Protein AF-A0A7W9SF53-F1 (afdb_monomer_lite)

InterPro domains:
  IPR000415 Nitroreductase-like [G3DSA:3.40.109.10] (61-192)
  IPR052544 Bacteriocin Processing Enzyme [PTHR43745] (69-191)

Organism: NCBI:txid237576

Secondary structure (DSSP, 8-state):
--TTHHHHHHHGGGGGGGG-GGGTT-S-HHHHHHHHHHTSS--HHHHHHHTTS---HHHHHHHHHHHHTTHHHHHHHHGGGG---STT-EEPPS-PPPP-S-HHHHHHT--------SPPBPHHHHHHHHHHHTSEEEEEEEETTEEEEEESS--GGG------EEEESSBTT--SEEEEEETTTTEEEEEEE----

pLDDT: mean 76.71, std 19.94, range [34.41, 97.75]

Foldseek 3Di:
DPPPPVVVVVVCVCVVVVPPPVCVPDPDPVVVVVCVVVPNDDDPVVCVVVCVPDDDPVNVVVVVCCQVVLVLLVLQVCLLVVDDDDPQKFFADPDADDDPDDPVRCVVPDDDDDDDDPDAAESRPVLNCCCQPFAWDPDWDDRPNRIGTAHNDDDVSNNSPDWDWDQDCGYPPDAGAIWTQDHPSSITRGDGGDDDD

Sequence (197 aa):
METKFTEKGFFNQHLKVQMDNSNINNGRNADVFSQILVGNVKSSQMDYLLNLGYIRLNDTKSIGMFNELNIAANKNKFKKYEEIVDNSTLFLPKKFKKIKKSLEDCLEYRQSIRTFSPYQMSLKDFSTLCKYSFGQSNRTANYNGIVATSRYYASGGGLYPVQVYIYANNVSGVKKGIYRYQLNTHSYSLVFIFFLD

Structure (mmCIF, N/CA/C/O backbone):
data_AF-A0A7W9SF53-F1
#
_entry.id   AF-A0A7W9SF53-F1
#
loop_
_atom_site.group_PDB
_atom_site.id
_atom_site.type_symbol
_atom_site.label_atom_id
_atom_site.label_alt_id
_atom_site.label_comp_id
_atom_site.label_asym_id
_atom_site.label_entity_id
_atom_site.label_seq_id
_atom_site.pdbx_PDB_ins_code
_atom_site.Cartn_x
_atom_site.Cartn_y
_atom_site.Cartn_z
_atom_site.occupancy
_atom_site.B_iso_or_equiv
_atom_site.auth_seq_id
_atom_site.auth_comp_id
_atom_site.auth_asym_id
_atom_site.auth_atom_id
_atom_site.pdbx_PDB_model_num
ATOM 1 N N . MET A 1 1 ? -30.322 -30.439 5.257 1.00 41.97 1 MET A N 1
ATOM 2 C CA . MET A 1 1 ? -29.217 -30.587 4.281 1.00 41.97 1 MET A CA 1
ATOM 3 C C . MET A 1 1 ? -29.463 -29.576 3.170 1.00 41.97 1 MET A C 1
ATOM 5 O O . MET A 1 1 ? -30.619 -29.370 2.852 1.00 41.97 1 MET A O 1
ATOM 9 N N . GLU A 1 2 ? -28.411 -28.958 2.633 1.00 35.53 2 GLU A N 1
ATOM 10 C CA . GLU A 1 2 ? -28.420 -27.919 1.577 1.00 35.53 2 GLU A CA 1
ATOM 11 C C . GLU A 1 2 ? -28.455 -26.440 1.998 1.00 35.53 2 GLU A C 1
ATOM 13 O O . GLU A 1 2 ? -28.892 -25.557 1.270 1.00 35.53 2 GLU A O 1
ATOM 18 N N . THR A 1 3 ? -27.719 -26.135 3.062 1.00 39.25 3 THR A N 1
ATOM 19 C CA . THR A 1 3 ? -26.898 -24.915 3.213 1.00 39.25 3 THR A CA 1
ATOM 20 C C . THR A 1 3 ? -25.828 -24.730 2.106 1.00 39.25 3 THR A C 1
ATOM 22 O O . THR A 1 3 ? -24.820 -24.070 2.318 1.00 39.25 3 THR A O 1
ATOM 25 N N . LYS A 1 4 ? -26.011 -25.292 0.901 1.00 40.03 4 LYS A N 1
ATOM 26 C CA . LYS A 1 4 ? -24.969 -25.385 -0.144 1.00 40.03 4 LYS A CA 1
ATOM 27 C C . LYS A 1 4 ? -25.156 -24.446 -1.340 1.00 40.03 4 LYS A C 1
ATOM 29 O O . LYS A 1 4 ? -24.264 -24.360 -2.180 1.00 40.03 4 LYS A O 1
ATOM 34 N N . PHE A 1 5 ? -26.284 -23.744 -1.457 1.00 35.44 5 PHE A N 1
ATOM 35 C CA . PHE A 1 5 ? -26.545 -22.884 -2.622 1.00 35.44 5 PHE A CA 1
ATOM 36 C C . PHE A 1 5 ? -25.902 -21.496 -2.517 1.00 35.44 5 PHE A C 1
ATOM 38 O O . PHE A 1 5 ? -25.477 -20.939 -3.524 1.00 35.44 5 PHE A O 1
ATOM 45 N N . THR A 1 6 ? -25.743 -20.960 -1.310 1.00 35.03 6 THR A N 1
ATOM 46 C CA . THR A 1 6 ? -25.112 -19.653 -1.073 1.00 35.03 6 THR A CA 1
ATOM 47 C C . THR A 1 6 ? -23.582 -19.720 -1.147 1.00 35.03 6 THR A C 1
ATOM 49 O O . THR A 1 6 ? -22.953 -18.805 -1.673 1.00 35.03 6 THR A O 1
ATOM 52 N N . GLU A 1 7 ? -22.974 -20.843 -0.747 1.00 36.94 7 GLU A N 1
ATOM 53 C CA . GLU A 1 7 ? -21.539 -21.114 -0.954 1.00 36.94 7 GLU A CA 1
ATOM 54 C C . GLU A 1 7 ? -21.187 -21.312 -2.440 1.00 36.94 7 GLU A C 1
ATOM 56 O O . GLU A 1 7 ? -20.113 -20.899 -2.884 1.00 36.94 7 GLU A O 1
ATOM 61 N N . LYS A 1 8 ? -22.118 -21.852 -3.248 1.00 37.53 8 LYS A N 1
ATOM 62 C CA . LYS A 1 8 ? -21.969 -21.940 -4.715 1.00 37.53 8 LYS A CA 1
ATOM 63 C C . LYS A 1 8 ? -21.776 -20.564 -5.366 1.00 37.53 8 LYS A C 1
ATOM 65 O O . LYS A 1 8 ? -21.049 -20.464 -6.348 1.00 37.53 8 LYS A O 1
ATOM 70 N N . GLY A 1 9 ? -22.359 -19.503 -4.803 1.00 3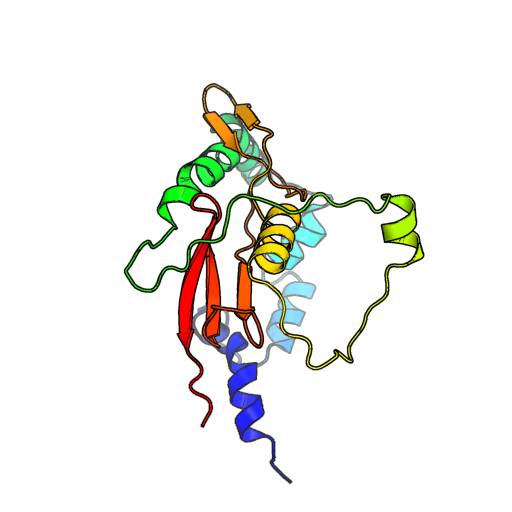4.41 9 GLY A N 1
ATOM 71 C CA . GLY A 1 9 ? -22.169 -18.133 -5.287 1.00 34.41 9 GLY A CA 1
ATOM 72 C C . GLY A 1 9 ? -20.740 -17.608 -5.099 1.00 34.41 9 GLY A C 1
ATOM 73 O O . GLY A 1 9 ? -20.232 -16.905 -5.966 1.00 34.41 9 GLY A O 1
ATOM 74 N N . PHE A 1 10 ? -20.056 -17.997 -4.017 1.00 38.41 10 PHE A N 1
ATOM 75 C CA . PHE A 1 10 ? -18.662 -17.606 -3.760 1.00 38.41 10 PHE A CA 1
ATOM 76 C C . PHE A 1 10 ? -17.651 -18.419 -4.584 1.00 38.41 10 PHE A C 1
ATOM 78 O O . PHE A 1 10 ? -16.624 -17.884 -4.997 1.00 38.41 10 PHE A O 1
ATOM 85 N N . PHE A 1 11 ? -17.971 -19.674 -4.920 1.00 36.62 11 PHE A N 1
ATOM 86 C CA . PHE A 1 11 ? -17.177 -20.494 -5.848 1.00 36.62 11 PHE A CA 1
ATOM 87 C C . PHE A 1 11 ? -17.236 -20.017 -7.312 1.00 36.62 11 PHE A C 1
ATOM 89 O O . PHE A 1 11 ? -16.377 -20.382 -8.117 1.00 36.62 11 PHE A O 1
ATOM 96 N N . ASN A 1 12 ? -18.182 -19.140 -7.663 1.00 37.34 12 ASN A N 1
ATOM 97 C CA . ASN A 1 12 ? -18.289 -18.558 -9.004 1.00 37.34 12 ASN A CA 1
ATOM 98 C C . ASN A 1 12 ? -17.155 -17.580 -9.363 1.00 37.34 12 ASN A C 1
ATOM 100 O O . ASN A 1 12 ? -17.107 -17.094 -10.491 1.00 37.34 12 ASN A O 1
ATOM 104 N N . GLN A 1 13 ? -16.172 -17.350 -8.485 1.00 37.09 13 GLN A N 1
ATOM 105 C CA . GLN A 1 13 ? -14.899 -16.738 -8.891 1.00 37.09 13 GLN A CA 1
ATOM 106 C C . GLN A 1 13 ? -14.144 -17.591 -9.930 1.00 37.09 13 GLN A C 1
ATOM 108 O O . GLN A 1 13 ? -13.358 -17.059 -10.715 1.00 37.09 13 GLN A O 1
ATOM 113 N N . HIS A 1 14 ? -14.452 -18.889 -10.006 1.00 39.34 14 HIS A N 1
ATOM 114 C CA . HIS A 1 14 ? -13.991 -19.781 -11.065 1.00 39.34 14 HIS A CA 1
ATOM 115 C C . HIS A 1 14 ? -14.881 -19.761 -12.323 1.00 39.34 14 HIS A C 1
ATOM 117 O O . HIS A 1 14 ? -14.546 -20.426 -13.289 1.00 39.34 14 HIS A O 1
ATOM 123 N N . LEU A 1 15 ? -15.980 -18.995 -12.396 1.00 38.34 15 LEU A N 1
ATOM 124 C CA . LEU A 1 15 ? -16.825 -18.952 -13.606 1.00 38.34 15 LEU A CA 1
ATOM 125 C C . LEU A 1 15 ? -16.265 -18.092 -14.748 1.00 38.34 15 LEU A C 1
ATOM 127 O O . LEU A 1 15 ? -16.753 -18.194 -15.870 1.00 38.34 15 LEU A O 1
ATOM 131 N N . LYS A 1 16 ? -15.174 -17.338 -14.544 1.00 38.94 16 LYS A N 1
ATOM 132 C CA . LYS A 1 16 ? -14.399 -16.801 -15.684 1.00 38.94 16 LYS A CA 1
ATOM 133 C C . LYS A 1 16 ? -13.719 -17.896 -16.524 1.00 38.94 16 LYS A C 1
ATOM 135 O O . LYS A 1 16 ? -13.089 -17.582 -17.525 1.00 38.94 16 LYS A O 1
ATOM 140 N N . VAL A 1 17 ? -13.845 -19.163 -16.130 1.00 41.81 17 VAL A N 1
ATOM 141 C CA . VAL A 1 17 ? -13.277 -20.331 -16.818 1.00 41.81 17 VAL A CA 1
ATOM 142 C C . VAL A 1 17 ? -14.092 -20.747 -18.049 1.00 41.81 17 VAL A C 1
ATOM 144 O O . VAL A 1 17 ? -13.543 -21.387 -18.938 1.00 41.81 17 VAL A O 1
ATOM 147 N N . GLN A 1 18 ? -15.367 -20.353 -18.163 1.00 40.31 18 GLN A N 1
ATOM 148 C CA . GLN A 1 18 ? -16.187 -20.692 -19.339 1.00 40.31 18 GLN A CA 1
ATOM 149 C C . GLN A 1 18 ? -15.944 -19.800 -20.568 1.00 40.31 18 GLN A C 1
ATOM 151 O O . GLN A 1 18 ? -16.494 -20.079 -21.626 1.00 40.31 18 GLN A O 1
ATOM 156 N N . MET A 1 19 ? -15.123 -18.749 -20.458 1.00 40.62 19 MET A N 1
ATOM 157 C CA . MET A 1 19 ? -14.736 -17.927 -21.615 1.00 40.62 19 MET A CA 1
ATOM 158 C C . MET A 1 19 ? -13.390 -18.333 -22.223 1.00 40.62 19 MET A C 1
ATOM 160 O O . MET A 1 19 ? -12.952 -17.722 -23.196 1.00 40.62 19 MET A O 1
ATOM 164 N N . ASP A 1 20 ? -12.717 -19.337 -21.654 1.00 46.78 20 ASP A N 1
ATOM 165 C CA . ASP A 1 20 ? -11.526 -19.897 -22.276 1.00 46.78 20 ASP A CA 1
ATOM 166 C C . ASP A 1 20 ? -11.963 -20.906 -23.341 1.00 46.78 20 ASP A C 1
ATOM 168 O O . ASP A 1 20 ? -12.454 -21.993 -23.030 1.00 46.78 20 ASP A O 1
ATOM 172 N N . ASN A 1 21 ? -11.800 -20.531 -24.612 1.00 51.88 21 ASN A N 1
ATOM 173 C CA . ASN A 1 21 ? -12.176 -21.366 -25.753 1.00 51.88 21 ASN A CA 1
ATOM 174 C C . ASN A 1 21 ? -11.465 -22.733 -25.757 1.00 51.88 21 ASN A C 1
ATOM 176 O O . ASN A 1 21 ? -11.920 -23.658 -26.428 1.00 51.88 21 ASN A O 1
ATOM 180 N N . SER A 1 22 ? -10.376 -22.886 -24.994 1.00 50.72 22 SER A N 1
ATOM 181 C CA . SER A 1 22 ? -9.690 -24.169 -24.807 1.00 50.72 22 SER A CA 1
ATOM 182 C C . SER A 1 22 ? -10.461 -25.165 -23.925 1.00 50.72 22 SER A C 1
ATOM 184 O O . SER A 1 22 ? -10.196 -26.363 -23.991 1.00 50.72 22 SER A O 1
ATOM 186 N N . ASN A 1 23 ? -11.449 -24.701 -23.150 1.00 49.09 23 ASN A N 1
ATOM 187 C CA . ASN A 1 23 ? -12.256 -25.515 -22.235 1.00 49.09 23 ASN A CA 1
ATOM 188 C C . ASN A 1 23 ? -13.663 -25.844 -22.781 1.00 49.09 23 ASN A C 1
ATOM 190 O O . ASN A 1 23 ? -14.512 -26.365 -22.060 1.00 49.09 23 ASN A O 1
ATOM 194 N N . ILE A 1 24 ? -13.935 -25.539 -24.056 1.00 50.12 24 ILE A N 1
ATOM 195 C CA . ILE A 1 24 ? -15.265 -25.721 -24.666 1.00 50.12 24 ILE A CA 1
ATOM 196 C C . ILE A 1 24 ? -15.627 -27.207 -24.853 1.00 50.12 24 ILE A C 1
ATOM 198 O O . ILE A 1 24 ? -16.808 -27.532 -24.933 1.00 50.12 24 ILE A O 1
ATOM 202 N N . ASN A 1 25 ? -14.653 -28.127 -24.853 1.00 48.62 25 ASN A N 1
ATOM 203 C CA . ASN A 1 25 ? -14.895 -29.505 -25.297 1.00 48.62 25 ASN A CA 1
ATOM 204 C C . ASN A 1 25 ? -14.908 -30.612 -24.237 1.00 48.62 25 ASN A C 1
ATOM 206 O O . ASN A 1 25 ? -15.119 -31.750 -24.631 1.00 48.62 25 ASN A O 1
ATOM 210 N N . ASN A 1 26 ? -14.749 -30.351 -22.935 1.00 53.88 26 ASN A N 1
ATOM 211 C CA . ASN A 1 26 ? -15.103 -31.351 -21.912 1.00 53.88 26 ASN A CA 1
ATOM 212 C C . ASN A 1 26 ? -15.118 -30.737 -20.510 1.00 53.88 26 ASN A C 1
ATOM 214 O O . ASN A 1 26 ? -14.084 -30.332 -19.990 1.00 53.88 26 ASN A O 1
ATOM 218 N N . GLY A 1 27 ? -16.292 -30.707 -19.874 1.00 53.47 27 GLY A N 1
ATOM 219 C CA . GLY A 1 27 ? -16.562 -30.058 -18.583 1.00 53.47 27 GLY A CA 1
ATOM 220 C C . GLY A 1 27 ? -15.909 -30.693 -17.345 1.00 53.47 27 GLY A C 1
ATOM 221 O O . GLY A 1 27 ? -16.532 -30.737 -16.283 1.00 53.47 27 GLY A O 1
ATOM 222 N N . ARG A 1 28 ? -14.677 -31.207 -17.448 1.00 57.91 28 ARG A N 1
ATOM 223 C CA . ARG A 1 28 ? -13.917 -31.801 -16.343 1.00 57.91 28 ARG A CA 1
ATOM 224 C C . ARG A 1 28 ? -12.488 -31.264 -16.292 1.00 57.91 28 ARG A C 1
ATOM 226 O O . ARG A 1 28 ? -11.630 -31.614 -17.094 1.00 57.91 28 ARG A O 1
ATOM 233 N N . ASN A 1 29 ? -12.205 -30.498 -15.240 1.00 55.88 29 ASN A N 1
ATOM 234 C CA . ASN A 1 29 ? -10.879 -29.935 -14.954 1.00 55.88 29 ASN A CA 1
ATOM 235 C C . ASN A 1 29 ? -9.777 -31.000 -14.805 1.00 55.88 29 ASN A C 1
ATOM 237 O O . ASN A 1 29 ? -8.607 -30.701 -15.030 1.00 55.88 29 ASN A O 1
ATOM 241 N N . ALA A 1 30 ? -10.142 -32.228 -14.419 1.00 60.16 30 ALA A N 1
ATOM 242 C CA . ALA A 1 30 ? -9.206 -33.341 -14.287 1.00 60.16 30 ALA A CA 1
ATOM 243 C C . ALA A 1 30 ? -8.550 -33.694 -15.629 1.00 60.16 30 ALA A C 1
ATOM 245 O O . ALA A 1 30 ? -7.352 -33.965 -15.669 1.00 60.16 30 ALA A O 1
ATOM 246 N N . ASP A 1 31 ? -9.308 -33.604 -16.724 1.00 61.66 31 ASP A N 1
ATOM 247 C CA . ASP A 1 31 ? -8.809 -33.927 -18.055 1.00 61.66 31 ASP A CA 1
ATOM 248 C C . ASP A 1 31 ? -7.847 -32.838 -18.523 1.00 61.66 31 ASP A C 1
ATOM 250 O O . ASP A 1 31 ? -6.721 -33.152 -18.886 1.00 61.66 31 ASP A O 1
ATOM 254 N N . VAL A 1 32 ? -8.200 -31.556 -18.383 1.00 60.94 32 VAL A N 1
ATOM 255 C CA . VAL A 1 32 ? -7.293 -30.433 -18.692 1.00 60.94 32 VAL A CA 1
ATOM 256 C C . VAL A 1 32 ? -5.993 -30.529 -17.888 1.00 60.94 32 VAL A C 1
ATOM 258 O O . VAL A 1 32 ? -4.908 -30.389 -18.445 1.00 60.94 32 VAL A O 1
ATOM 261 N N . PHE A 1 33 ? -6.079 -30.836 -16.591 1.00 60.25 33 PHE A N 1
ATOM 262 C CA . PHE A 1 33 ? -4.902 -31.010 -15.741 1.00 60.25 33 PHE A CA 1
ATOM 263 C C . PHE A 1 33 ? -4.052 -32.217 -16.162 1.00 60.25 33 PHE A C 1
ATOM 265 O O . PHE A 1 33 ? -2.831 -32.107 -16.245 1.00 60.25 33 PHE A O 1
ATOM 272 N N . SER A 1 34 ? -4.681 -33.347 -16.502 1.00 62.97 34 SER A N 1
ATOM 273 C CA . SER A 1 34 ? -3.974 -34.522 -17.026 1.00 62.97 34 SER A CA 1
ATOM 274 C C . SER A 1 34 ? -3.285 -34.227 -18.362 1.00 62.97 34 SER A C 1
ATOM 276 O O . SER A 1 34 ? -2.133 -34.601 -18.550 1.00 62.97 34 SER A O 1
ATOM 278 N N . GLN A 1 35 ? -3.931 -33.474 -19.256 1.00 61.56 35 GLN A N 1
ATOM 279 C CA . GLN A 1 35 ? -3.366 -33.075 -20.543 1.00 61.56 35 GLN A CA 1
ATOM 280 C C . GLN A 1 35 ? -2.205 -32.084 -20.371 1.00 61.56 35 GLN A C 1
ATOM 282 O O . GLN A 1 35 ? -1.251 -32.138 -21.144 1.00 61.56 35 GLN A O 1
ATOM 287 N N . ILE A 1 36 ? -2.237 -31.225 -19.343 1.00 61.72 36 ILE A N 1
ATOM 288 C CA . ILE A 1 36 ? -1.095 -30.377 -18.960 1.00 61.72 36 ILE A CA 1
ATOM 289 C C . ILE A 1 36 ? 0.072 -31.235 -18.456 1.00 61.72 36 ILE A C 1
ATOM 291 O O . ILE A 1 36 ? 1.203 -31.037 -18.890 1.00 61.72 36 ILE A O 1
ATOM 295 N N . LEU A 1 37 ? -0.185 -32.214 -17.581 1.00 58.75 37 LEU A N 1
ATOM 296 C CA . LEU A 1 37 ? 0.855 -33.099 -17.038 1.00 58.75 37 LEU A CA 1
ATOM 297 C C . LEU A 1 37 ? 1.492 -34.005 -18.101 1.00 58.75 37 LEU A C 1
ATOM 299 O O . LEU A 1 37 ? 2.686 -34.279 -18.031 1.00 58.75 37 LEU A O 1
ATOM 303 N N . VAL A 1 38 ? 0.707 -34.453 -19.084 1.00 67.50 38 VAL A N 1
ATOM 304 C CA . VAL A 1 38 ? 1.173 -35.285 -20.208 1.00 67.50 38 VAL A CA 1
ATOM 305 C C . VAL A 1 38 ? 1.817 -34.434 -21.322 1.00 67.50 38 VAL A C 1
ATOM 307 O O . VAL A 1 38 ? 2.448 -34.977 -22.223 1.00 67.50 38 VAL A O 1
ATOM 310 N N . GLY A 1 39 ? 1.726 -33.098 -21.247 1.00 55.00 39 GLY A N 1
ATOM 311 C CA . GLY A 1 39 ? 2.385 -32.167 -22.175 1.00 55.00 39 GLY A CA 1
ATOM 312 C C . GLY A 1 39 ? 1.592 -31.829 -23.443 1.00 55.00 39 GLY A C 1
ATOM 313 O O . GLY A 1 39 ? 2.123 -31.187 -24.347 1.00 55.00 39 GLY A O 1
ATOM 314 N N . ASN A 1 40 ? 0.318 -32.215 -23.512 1.00 59.06 40 ASN A N 1
ATOM 315 C CA . ASN A 1 40 ? -0.560 -31.953 -24.654 1.00 59.06 40 ASN A CA 1
ATOM 316 C C . ASN A 1 40 ? -1.181 -30.546 -24.624 1.00 59.06 40 ASN A C 1
ATOM 318 O O . ASN A 1 40 ? -1.595 -30.029 -25.661 1.00 59.06 40 ASN A O 1
ATOM 322 N N . VAL A 1 41 ? -1.247 -29.911 -23.448 1.00 60.91 41 VAL A N 1
ATOM 323 C CA . VAL A 1 41 ? -1.800 -28.560 -23.261 1.00 60.91 41 VAL A CA 1
ATOM 324 C C . VAL A 1 41 ? -0.814 -27.701 -22.474 1.00 60.91 41 VAL A C 1
ATOM 326 O O . VAL A 1 41 ? -0.285 -28.121 -21.449 1.00 60.91 41 VAL A O 1
ATOM 329 N N . LYS A 1 42 ? -0.576 -26.470 -22.938 1.00 55.16 42 LYS A N 1
ATOM 330 C CA . LYS A 1 42 ? 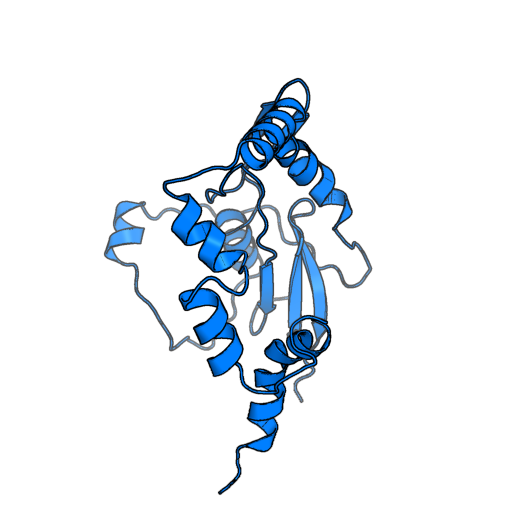0.300 -25.514 -22.249 1.00 55.16 42 LYS A CA 1
ATOM 331 C C . LYS A 1 42 ? -0.454 -24.783 -21.145 1.00 55.16 42 LYS A C 1
ATOM 333 O O . LYS A 1 42 ? -1.574 -24.325 -21.354 1.00 55.16 42 LYS A O 1
ATOM 338 N N . SER A 1 43 ? 0.186 -24.624 -19.992 1.00 59.91 43 SER A N 1
ATOM 339 C CA . SER A 1 43 ? -0.310 -23.805 -18.885 1.00 59.91 43 SER A CA 1
ATOM 340 C C . SER A 1 43 ? 0.740 -22.769 -18.536 1.00 59.91 43 SER A C 1
ATOM 342 O O . SER A 1 43 ? 1.868 -23.127 -18.221 1.00 59.91 43 SER A O 1
ATOM 344 N N . SER A 1 44 ? 0.360 -21.493 -18.505 1.00 59.69 44 SER A N 1
ATOM 345 C CA . SER A 1 44 ? 1.263 -20.409 -18.106 1.00 59.69 44 SER A CA 1
ATOM 346 C C . SER A 1 44 ? 1.849 -20.615 -16.702 1.00 59.69 44 SER A C 1
ATOM 348 O O . SER A 1 44 ? 2.972 -20.192 -16.442 1.00 59.69 44 SER A O 1
ATOM 350 N N . GLN A 1 45 ? 1.117 -21.275 -15.795 1.00 56.28 45 GLN A N 1
ATOM 351 C CA . GLN A 1 45 ? 1.604 -21.623 -14.458 1.00 56.28 45 GLN A CA 1
ATOM 352 C C . GLN A 1 45 ? 2.583 -22.808 -14.468 1.00 56.28 45 GLN A C 1
ATOM 354 O O . GLN A 1 45 ? 3.587 -22.757 -13.762 1.00 56.28 45 GLN A O 1
ATOM 359 N N . MET A 1 46 ? 2.318 -23.860 -15.251 1.00 58.56 46 MET A N 1
ATOM 360 C CA . MET A 1 46 ? 3.224 -25.015 -15.353 1.00 58.56 46 MET A CA 1
ATOM 361 C C . MET A 1 46 ? 4.493 -24.657 -16.130 1.00 58.56 46 MET A C 1
ATOM 363 O O . MET A 1 46 ? 5.588 -24.990 -15.694 1.00 58.56 46 MET A O 1
ATOM 367 N N . ASP A 1 47 ? 4.357 -23.890 -17.212 1.00 59.22 47 ASP A N 1
ATOM 368 C CA . ASP A 1 47 ? 5.477 -23.304 -17.944 1.00 59.22 47 ASP A CA 1
ATOM 369 C C . ASP A 1 47 ? 6.310 -22.420 -17.012 1.00 59.22 47 ASP A C 1
ATOM 371 O O . ASP A 1 47 ? 7.526 -22.497 -17.037 1.00 59.22 47 ASP A O 1
ATOM 375 N N . TYR A 1 48 ? 5.698 -21.623 -16.129 1.00 58.03 48 TYR A N 1
ATOM 376 C CA . TYR A 1 48 ? 6.439 -20.845 -15.129 1.00 58.03 48 TYR A CA 1
ATOM 377 C C . TYR A 1 48 ? 7.248 -21.725 -14.157 1.00 58.03 48 TYR A C 1
ATOM 379 O O . TYR A 1 48 ? 8.393 -21.395 -13.851 1.00 58.03 48 TYR A O 1
ATOM 387 N N . LEU A 1 49 ? 6.685 -22.848 -13.698 1.00 57.03 49 LEU A N 1
ATOM 388 C CA . LEU A 1 49 ? 7.372 -23.791 -12.807 1.00 57.03 49 LEU A CA 1
ATOM 389 C C . LEU A 1 49 ? 8.484 -24.579 -13.524 1.00 57.03 49 LEU A C 1
ATOM 391 O O . LEU A 1 49 ? 9.547 -24.790 -12.945 1.00 57.03 49 LEU A O 1
ATOM 395 N N . LEU A 1 50 ? 8.267 -24.985 -14.779 1.00 54.28 50 LEU A N 1
ATOM 396 C CA . LEU A 1 50 ? 9.233 -25.728 -15.601 1.00 54.28 50 LEU A CA 1
ATOM 397 C C . LEU A 1 50 ? 10.332 -24.824 -16.193 1.00 54.28 50 LEU A C 1
ATOM 399 O O . LEU A 1 50 ? 11.481 -25.248 -16.327 1.00 54.28 50 LEU A O 1
ATOM 403 N N . ASN A 1 51 ? 10.025 -23.555 -16.479 1.00 51.22 51 ASN A N 1
ATOM 404 C CA . ASN A 1 51 ? 10.972 -22.560 -17.003 1.00 51.22 51 ASN A CA 1
ATOM 405 C C . ASN A 1 51 ? 11.978 -22.053 -15.956 1.00 51.22 51 ASN A C 1
ATOM 407 O O . ASN A 1 51 ? 12.776 -21.168 -16.259 1.00 51.22 51 ASN A O 1
ATOM 411 N N . LEU A 1 52 ? 12.014 -22.627 -14.748 1.00 52.28 52 LEU A N 1
ATOM 412 C CA . LEU A 1 52 ? 13.137 -22.420 -13.828 1.00 52.28 52 LEU A CA 1
ATOM 413 C C . LEU A 1 52 ? 14.468 -22.945 -14.409 1.00 52.28 52 LEU A C 1
ATOM 415 O O . LEU A 1 52 ? 15.522 -22.497 -13.965 1.00 52.28 52 LEU A O 1
ATOM 419 N N . GLY A 1 53 ? 14.432 -23.834 -15.417 1.00 46.72 53 GLY A N 1
ATOM 420 C CA . GLY A 1 53 ? 15.627 -24.386 -16.076 1.00 46.72 53 GLY A CA 1
ATOM 421 C C . GLY A 1 53 ? 15.728 -24.214 -17.600 1.00 46.72 53 GLY A C 1
ATOM 422 O O . GLY A 1 53 ? 16.785 -24.499 -18.155 1.00 46.72 53 GLY A O 1
ATOM 423 N N . TYR A 1 54 ? 14.681 -23.757 -18.296 1.00 46.62 54 TYR A N 1
ATOM 424 C CA . TYR A 1 54 ? 14.698 -23.587 -19.757 1.00 46.62 54 TYR A CA 1
ATOM 425 C C . TYR A 1 54 ? 13.948 -22.309 -20.147 1.00 46.62 54 TYR A C 1
ATOM 427 O O . TYR A 1 54 ? 12.766 -22.174 -19.866 1.00 46.62 54 TYR A O 1
ATOM 435 N N . ILE A 1 55 ? 14.620 -21.358 -20.798 1.00 55.31 55 ILE A N 1
ATOM 436 C CA . ILE A 1 55 ? 13.990 -20.144 -21.340 1.00 55.31 55 ILE A CA 1
ATOM 437 C C . ILE A 1 55 ? 14.120 -20.216 -22.862 1.00 55.31 55 ILE A C 1
ATOM 439 O O . ILE A 1 55 ? 15.230 -20.343 -23.381 1.00 55.31 55 ILE A O 1
ATOM 443 N N . ARG A 1 56 ? 13.005 -20.157 -23.606 1.00 54.53 56 ARG A N 1
ATOM 444 C CA . ARG A 1 56 ? 13.056 -20.189 -25.080 1.00 54.53 56 ARG A CA 1
ATOM 445 C C . ARG A 1 56 ? 13.707 -18.911 -25.603 1.00 54.53 56 ARG A C 1
ATOM 447 O O . ARG A 1 56 ? 13.524 -17.840 -25.034 1.00 54.53 56 ARG A O 1
ATOM 454 N N . LEU A 1 57 ? 14.366 -18.986 -26.759 1.00 49.69 57 LEU A N 1
ATOM 455 C CA . LEU A 1 57 ? 15.012 -17.827 -27.393 1.00 49.69 57 LEU A CA 1
ATOM 456 C C . LEU A 1 57 ? 14.044 -16.653 -27.664 1.00 49.69 57 LEU A C 1
ATOM 458 O O . LEU A 1 57 ? 14.445 -15.493 -27.672 1.00 49.69 57 LEU A O 1
ATOM 462 N N . ASN A 1 58 ? 12.758 -16.932 -27.889 1.00 53.44 58 ASN A N 1
ATOM 463 C CA . ASN A 1 58 ? 11.753 -15.877 -28.035 1.00 53.44 58 ASN A CA 1
ATOM 464 C C . ASN A 1 58 ? 11.437 -15.189 -26.694 1.00 53.44 58 ASN A C 1
ATOM 466 O O . ASN A 1 58 ? 11.282 -13.971 -26.637 1.00 53.44 58 ASN A O 1
ATOM 470 N N . ASP A 1 59 ? 11.404 -15.960 -25.604 1.00 54.69 59 ASP A N 1
ATOM 471 C CA . ASP A 1 59 ? 11.188 -15.434 -24.257 1.00 54.69 59 ASP A CA 1
ATOM 472 C C . ASP A 1 59 ? 12.415 -14.621 -23.800 1.00 54.69 59 ASP A C 1
ATOM 474 O O . ASP A 1 59 ? 12.251 -13.550 -23.222 1.00 54.69 59 ASP A O 1
ATOM 478 N N . THR A 1 60 ? 13.645 -15.040 -24.141 1.00 53.19 60 THR A N 1
ATOM 479 C CA . THR A 1 60 ? 14.861 -14.252 -23.851 1.00 53.19 60 THR A CA 1
ATOM 480 C C . THR A 1 60 ? 14.894 -12.926 -24.613 1.00 53.19 60 THR A C 1
ATOM 482 O O . THR A 1 60 ? 15.199 -11.899 -24.010 1.00 53.19 60 THR A O 1
ATOM 485 N N . LYS A 1 61 ? 14.511 -12.903 -25.899 1.00 48.97 61 LYS A N 1
ATOM 486 C CA . LYS A 1 61 ? 14.344 -11.654 -26.672 1.00 48.97 61 LYS A CA 1
ATOM 487 C C . LYS A 1 61 ? 13.272 -10.749 -26.061 1.00 48.97 61 LYS A C 1
ATOM 489 O O . LYS A 1 61 ? 13.476 -9.542 -25.951 1.00 48.97 61 LYS A O 1
ATOM 494 N N . SER A 1 62 ? 12.160 -11.328 -25.607 1.00 63.47 62 SER A N 1
ATOM 495 C CA . SER A 1 62 ? 11.096 -10.587 -24.923 1.00 63.47 62 SER A CA 1
ATOM 496 C C . SER A 1 62 ? 11.553 -10.008 -23.581 1.00 63.47 62 SER A C 1
ATOM 498 O O . SER A 1 62 ? 11.146 -8.900 -23.240 1.00 63.47 62 SER A O 1
ATOM 500 N N . ILE A 1 63 ? 12.391 -10.720 -22.821 1.00 65.94 63 ILE A N 1
ATOM 501 C CA . ILE A 1 63 ? 12.975 -10.231 -21.562 1.00 65.94 63 ILE A CA 1
ATOM 502 C C . ILE A 1 63 ? 14.005 -9.127 -21.836 1.00 65.94 63 ILE A C 1
ATOM 504 O O . ILE A 1 63 ? 14.007 -8.115 -21.136 1.00 65.94 63 ILE A O 1
ATOM 508 N N . GLY A 1 64 ? 14.840 -9.285 -22.869 1.00 63.56 64 GLY A N 1
ATOM 509 C CA . GLY A 1 64 ? 15.780 -8.256 -23.320 1.00 63.56 64 GLY A CA 1
ATOM 510 C C . GLY A 1 64 ? 15.060 -6.947 -23.635 1.00 63.56 64 GLY A C 1
ATOM 511 O O . GLY A 1 64 ? 15.333 -5.930 -23.004 1.00 63.56 64 GLY A O 1
ATOM 512 N N . MET A 1 65 ? 14.037 -7.004 -24.491 1.00 67.44 65 MET A N 1
ATOM 513 C CA . MET A 1 65 ? 13.224 -5.834 -24.831 1.00 67.44 65 MET A CA 1
ATOM 514 C C . MET A 1 65 ? 12.454 -5.274 -23.624 1.00 67.44 65 MET A C 1
ATOM 516 O O . MET A 1 65 ? 12.326 -4.061 -23.474 1.00 67.44 65 MET A O 1
ATOM 520 N N . PHE A 1 66 ? 11.967 -6.132 -22.721 1.00 68.19 66 PHE A N 1
ATOM 521 C CA . PHE A 1 66 ? 11.311 -5.696 -21.485 1.00 68.19 66 PHE A CA 1
ATOM 522 C C . PHE A 1 66 ? 12.237 -4.857 -20.593 1.00 68.19 66 PHE A C 1
ATOM 524 O O . PHE A 1 66 ? 11.799 -3.849 -20.024 1.00 68.19 66 PHE A O 1
ATOM 531 N N . ASN A 1 67 ? 13.504 -5.264 -20.492 1.00 73.44 67 ASN A N 1
ATOM 532 C CA . ASN A 1 67 ? 14.526 -4.564 -19.723 1.00 73.44 67 ASN A CA 1
ATOM 533 C C . ASN A 1 67 ? 14.996 -3.291 -20.438 1.00 73.44 67 ASN A C 1
ATOM 535 O O . ASN A 1 67 ? 15.006 -2.231 -19.818 1.00 73.44 67 ASN A O 1
ATOM 539 N N . GLU A 1 68 ? 15.312 -3.360 -21.735 1.00 76.44 68 GLU A N 1
ATOM 540 C CA . GLU A 1 68 ? 15.747 -2.206 -22.539 1.00 76.44 68 GLU A CA 1
ATOM 541 C C . GLU A 1 68 ? 14.712 -1.074 -22.529 1.00 76.44 68 GLU A C 1
ATOM 543 O O . GLU A 1 68 ? 15.049 0.089 -22.304 1.00 76.44 68 GLU A O 1
ATOM 548 N N . LEU A 1 69 ? 13.431 -1.417 -22.695 1.00 76.56 69 LEU A N 1
ATOM 549 C CA . LEU A 1 69 ? 12.328 -0.454 -22.682 1.00 76.56 69 LEU A CA 1
ATOM 550 C C . LEU A 1 69 ? 11.894 -0.045 -21.267 1.00 76.56 69 LEU A C 1
ATOM 552 O O . LEU A 1 69 ? 10.947 0.734 -21.115 1.00 76.56 69 LEU A O 1
ATOM 556 N N . ASN A 1 70 ? 12.539 -0.571 -20.219 1.00 82.12 70 ASN A N 1
ATOM 557 C CA . ASN A 1 70 ? 12.208 -0.301 -18.820 1.00 82.12 70 ASN A CA 1
ATOM 558 C C . ASN A 1 70 ? 10.696 -0.427 -18.540 1.00 82.12 70 ASN A C 1
ATOM 560 O O . ASN A 1 70 ? 10.091 0.410 -17.860 1.00 82.12 70 ASN A O 1
ATOM 564 N N . ILE A 1 71 ? 10.054 -1.466 -19.091 1.00 79.75 71 ILE A N 1
ATOM 565 C CA . ILE A 1 71 ? 8.586 -1.609 -19.091 1.00 79.75 71 ILE A CA 1
ATOM 566 C C . ILE A 1 71 ? 8.032 -1.605 -17.665 1.00 79.75 71 ILE A C 1
ATOM 568 O O . ILE A 1 71 ? 6.987 -1.006 -17.403 1.00 79.75 71 ILE A O 1
ATOM 572 N N . ALA A 1 72 ? 8.738 -2.228 -16.719 1.00 81.38 72 ALA A N 1
ATOM 573 C CA . ALA A 1 72 ? 8.334 -2.227 -15.319 1.00 81.38 72 ALA A CA 1
ATOM 574 C C . ALA A 1 72 ? 8.334 -0.823 -14.696 1.00 81.38 72 ALA A C 1
ATOM 576 O O . ALA A 1 72 ? 7.365 -0.438 -14.037 1.00 81.38 72 ALA A O 1
ATOM 577 N N . ALA A 1 73 ? 9.388 -0.040 -14.941 1.00 84.75 73 ALA A N 1
ATOM 578 C CA . ALA A 1 73 ? 9.491 1.331 -14.456 1.00 84.75 73 ALA A CA 1
ATOM 579 C C . ALA A 1 73 ? 8.390 2.213 -15.064 1.00 84.75 73 ALA A C 1
ATOM 581 O O . ALA A 1 73 ? 7.745 2.980 -14.346 1.00 84.75 73 ALA A O 1
ATOM 582 N N . ASN A 1 74 ? 8.110 2.034 -16.360 1.00 83.44 74 ASN A N 1
ATOM 583 C CA . ASN A 1 74 ? 7.000 2.690 -17.044 1.00 83.44 74 ASN A CA 1
ATOM 584 C C . ASN A 1 74 ? 5.654 2.326 -16.409 1.00 83.44 74 ASN A C 1
ATOM 586 O O . ASN A 1 74 ? 4.940 3.219 -15.955 1.00 83.44 74 ASN A O 1
ATOM 590 N N . LYS A 1 75 ? 5.320 1.035 -16.285 1.00 82.31 75 LYS A N 1
ATOM 591 C CA . LYS A 1 75 ? 4.069 0.590 -15.643 1.00 82.31 75 LYS A CA 1
ATOM 592 C C . LYS A 1 75 ? 3.891 1.197 -14.253 1.00 82.31 75 LYS A C 1
ATOM 594 O O . LYS A 1 75 ? 2.821 1.700 -13.929 1.00 82.31 75 LYS A O 1
ATOM 599 N N . ASN A 1 76 ? 4.948 1.209 -13.448 1.00 83.44 76 ASN A N 1
ATOM 600 C CA . ASN A 1 76 ? 4.914 1.798 -12.116 1.00 83.44 76 ASN A CA 1
ATOM 601 C C . ASN A 1 76 ? 4.669 3.320 -12.149 1.00 83.44 76 ASN A C 1
ATOM 603 O O . ASN A 1 76 ? 3.832 3.821 -11.403 1.00 83.44 76 ASN A O 1
ATOM 607 N N . LYS A 1 77 ? 5.325 4.052 -13.058 1.00 83.56 77 LYS A N 1
ATOM 608 C CA . LYS A 1 77 ? 5.093 5.492 -13.271 1.00 83.56 77 LYS A CA 1
ATOM 609 C C . LYS A 1 77 ? 3.655 5.790 -13.715 1.00 83.56 77 LYS A C 1
ATOM 611 O O . LYS A 1 77 ? 3.072 6.783 -13.277 1.00 83.56 77 LYS A O 1
ATOM 616 N N . PHE A 1 78 ? 3.078 4.940 -14.565 1.00 84.12 78 PHE A N 1
ATOM 617 C CA . PHE A 1 78 ? 1.726 5.110 -15.104 1.00 84.12 78 PHE A CA 1
ATOM 618 C C . PHE A 1 78 ? 0.610 4.613 -14.168 1.00 84.12 78 PHE A C 1
ATOM 620 O O . PHE A 1 78 ? -0.540 4.990 -14.377 1.00 84.12 78 PHE A O 1
ATOM 627 N N . LYS A 1 79 ? 0.910 3.888 -13.078 1.00 82.38 79 LYS A N 1
ATOM 628 C CA . LYS A 1 79 ? -0.102 3.463 -12.082 1.00 82.38 79 LYS A CA 1
ATOM 629 C C . LYS A 1 79 ? -0.950 4.606 -11.518 1.00 82.38 79 LYS A C 1
ATOM 631 O O . LYS A 1 79 ? -2.072 4.369 -11.093 1.00 82.38 79 LYS A O 1
ATOM 636 N N . LYS A 1 80 ? -0.449 5.845 -11.520 1.00 83.81 80 LYS A N 1
ATOM 637 C CA . LYS A 1 80 ? -1.225 7.024 -11.094 1.00 83.81 80 LYS A CA 1
ATOM 638 C C . LYS A 1 80 ? -2.507 7.242 -11.904 1.00 83.81 80 LYS A C 1
ATOM 640 O O . LYS A 1 80 ? -3.448 7.817 -11.379 1.00 83.81 80 LYS A O 1
ATOM 645 N N . TYR A 1 81 ? -2.544 6.781 -13.153 1.00 85.56 81 TYR A N 1
ATOM 646 C CA . TYR A 1 81 ? -3.714 6.900 -14.022 1.00 85.56 81 TYR A CA 1
ATOM 647 C C . TYR A 1 81 ? -4.768 5.812 -13.754 1.00 85.56 81 TYR A C 1
ATOM 649 O O . TYR A 1 81 ? -5.871 5.906 -14.273 1.00 85.56 81 TYR A O 1
ATOM 657 N N . GLU A 1 82 ? -4.459 4.799 -12.934 1.00 85.12 82 GLU A N 1
ATOM 658 C CA . GLU A 1 82 ? -5.437 3.796 -12.484 1.00 85.12 82 GLU A CA 1
ATOM 659 C C . GLU A 1 82 ? -6.304 4.308 -11.318 1.00 85.12 82 GLU A C 1
ATOM 661 O O . GLU A 1 82 ? -7.234 3.615 -10.894 1.00 85.12 82 GLU A O 1
ATOM 666 N N . GLU A 1 83 ? -5.978 5.476 -10.754 1.00 88.00 83 GLU A N 1
ATOM 667 C CA . GLU A 1 83 ? -6.672 6.058 -9.605 1.00 88.00 83 GLU A CA 1
ATOM 668 C C . GLU A 1 83 ? -7.945 6.797 -10.027 1.00 88.00 83 GLU A C 1
ATOM 670 O O . GLU A 1 83 ? -7.974 7.527 -11.013 1.00 88.00 83 GLU A O 1
ATOM 675 N N . ILE A 1 84 ? -9.000 6.595 -9.247 1.00 88.31 84 ILE A N 1
ATOM 676 C CA . ILE A 1 84 ? -10.320 7.195 -9.392 1.00 88.31 84 ILE A CA 1
ATOM 677 C C . ILE A 1 84 ? -10.486 8.152 -8.217 1.00 88.31 84 ILE A C 1
ATOM 679 O O . ILE A 1 84 ? -10.468 7.726 -7.062 1.00 88.31 84 ILE A O 1
ATOM 683 N N . VAL A 1 85 ? -10.617 9.443 -8.504 1.00 87.44 85 VAL A N 1
ATOM 684 C CA . VAL A 1 85 ? -10.858 10.469 -7.487 1.00 87.44 85 VAL A CA 1
ATOM 685 C C . VAL A 1 85 ? -12.220 11.086 -7.750 1.00 87.44 85 VAL A C 1
ATOM 687 O O . VAL A 1 85 ? -12.437 11.717 -8.780 1.00 87.44 85 VAL A O 1
ATOM 690 N N . ASP A 1 86 ? -13.129 10.881 -6.809 1.00 89.25 86 ASP A N 1
ATOM 691 C CA . ASP A 1 86 ? -14.515 11.337 -6.850 1.00 89.25 86 ASP A CA 1
ATOM 692 C C . ASP A 1 86 ? -15.004 11.711 -5.438 1.00 89.25 86 ASP A C 1
ATOM 694 O O . ASP A 1 86 ? -14.254 11.660 -4.459 1.00 89.25 86 ASP A O 1
ATOM 698 N N . ASN A 1 87 ? -16.288 12.047 -5.312 1.00 86.81 87 ASN A N 1
ATOM 699 C CA . ASN A 1 87 ? -16.902 12.418 -4.033 1.00 86.81 87 ASN A CA 1
ATOM 700 C C . ASN A 1 87 ? -16.934 11.273 -3.002 1.00 86.81 87 ASN A C 1
ATOM 702 O O . ASN A 1 87 ? -17.137 11.520 -1.816 1.00 86.81 87 ASN A O 1
ATOM 706 N N . SER A 1 88 ? -16.758 10.023 -3.436 1.00 85.81 88 SER A N 1
ATOM 707 C CA . SER A 1 88 ? -16.739 8.837 -2.574 1.00 85.81 88 SER A CA 1
ATOM 708 C C . SER A 1 88 ? -15.335 8.481 -2.071 1.00 85.81 88 SER A C 1
ATOM 710 O O . SER A 1 88 ? -15.165 7.552 -1.276 1.00 85.81 88 SER A O 1
ATOM 712 N N . THR A 1 89 ? -14.323 9.223 -2.524 1.00 92.31 89 THR A N 1
ATOM 713 C CA . THR A 1 89 ? -12.924 8.973 -2.202 1.00 92.31 89 THR A CA 1
ATOM 714 C C . THR A 1 89 ? -12.593 9.435 -0.785 1.00 92.31 89 THR A C 1
ATOM 716 O O . THR A 1 89 ? -12.696 10.610 -0.437 1.00 92.31 89 THR A O 1
ATOM 719 N N . LEU A 1 90 ? -12.131 8.500 0.040 1.00 93.38 90 LEU A N 1
ATOM 720 C CA . LEU A 1 90 ? -11.676 8.756 1.400 1.00 93.38 90 LEU A CA 1
ATOM 721 C C . LEU A 1 90 ? -10.165 9.013 1.413 1.00 93.38 90 LEU A C 1
ATOM 723 O O . LEU A 1 90 ? -9.362 8.093 1.246 1.00 93.38 90 LEU A O 1
ATOM 727 N N . PHE A 1 91 ? -9.759 10.254 1.670 1.00 95.12 91 PHE A N 1
ATOM 728 C CA . PHE A 1 91 ? -8.348 10.602 1.835 1.00 95.12 91 PHE A CA 1
ATOM 729 C C . PHE A 1 91 ? -7.837 10.241 3.229 1.00 95.12 91 PHE A C 1
ATOM 731 O O . PHE A 1 91 ? -8.437 10.597 4.243 1.00 95.12 91 PHE A O 1
ATOM 738 N N . LEU A 1 92 ? -6.693 9.557 3.287 1.00 95.31 92 LEU A N 1
ATOM 739 C CA . LEU A 1 92 ? -6.075 9.178 4.552 1.00 95.31 92 LEU A CA 1
ATOM 740 C C . LEU A 1 92 ? -5.109 10.266 5.044 1.00 95.31 92 LEU A C 1
ATOM 742 O O . LEU A 1 92 ? -4.401 10.890 4.245 1.00 95.31 92 LEU A O 1
ATOM 746 N N . PRO A 1 93 ? -5.001 10.476 6.368 1.00 95.25 93 PRO A N 1
ATOM 747 C CA . PRO 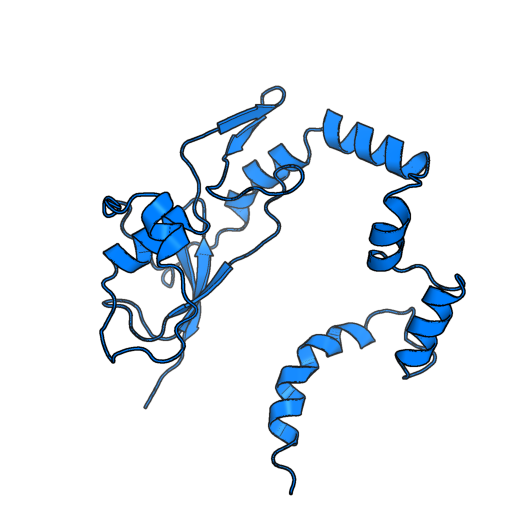A 1 93 ? -4.062 11.439 6.923 1.00 95.25 93 PRO A CA 1
ATOM 748 C C . PRO A 1 93 ? -2.620 11.020 6.626 1.00 95.25 93 PRO A C 1
ATOM 750 O O . PRO A 1 93 ? -2.180 9.949 7.037 1.00 95.25 93 PRO A O 1
ATOM 753 N N . LYS A 1 94 ? -1.838 11.905 5.999 1.00 93.56 94 LYS A N 1
ATOM 754 C CA . LYS A 1 94 ? -0.410 11.673 5.692 1.00 93.56 94 LYS A CA 1
ATOM 755 C C . LYS A 1 94 ? 0.526 11.881 6.898 1.00 93.56 94 LYS A C 1
ATOM 757 O O . LYS A 1 94 ? 1.744 11.783 6.767 1.00 93.56 94 LYS A O 1
ATOM 762 N N . LYS A 1 95 ? -0.026 12.167 8.085 1.00 93.50 95 LYS A N 1
ATOM 763 C CA . LYS A 1 95 ? 0.717 12.282 9.351 1.00 93.50 95 LYS A CA 1
ATOM 764 C C . LYS A 1 95 ? 0.753 10.928 10.061 1.00 93.50 95 LYS A C 1
ATOM 766 O O . LYS A 1 95 ? -0.101 10.627 10.896 1.00 93.50 95 LYS A O 1
ATOM 771 N N . PHE A 1 96 ? 1.758 10.126 9.730 1.00 94.50 96 PHE A N 1
ATOM 772 C CA . PHE A 1 96 ? 1.913 8.764 10.244 1.00 94.50 96 PHE A CA 1
ATOM 773 C C . PHE A 1 96 ? 2.375 8.732 11.705 1.00 94.50 96 PHE A C 1
ATOM 775 O O . PHE A 1 96 ? 3.083 9.621 12.185 1.00 94.50 96 PHE A O 1
ATOM 782 N N . LYS A 1 97 ? 1.962 7.696 12.435 1.00 94.44 97 LYS A N 1
ATOM 783 C CA . LYS A 1 97 ? 2.451 7.419 13.789 1.00 94.44 97 LYS A CA 1
ATOM 784 C C . LYS A 1 97 ? 3.843 6.790 13.705 1.00 94.44 97 LYS A C 1
ATOM 786 O O . LYS A 1 97 ? 4.069 5.883 12.910 1.00 94.44 97 LYS A O 1
ATOM 791 N N . LYS A 1 98 ? 4.776 7.258 14.539 1.00 93.00 98 LYS A N 1
ATOM 792 C CA . LYS A 1 98 ? 6.113 6.658 14.639 1.00 93.00 98 LYS A CA 1
ATOM 793 C C . LYS A 1 98 ? 6.002 5.286 15.307 1.00 93.00 98 LYS A C 1
ATOM 795 O O . LYS A 1 98 ? 5.514 5.193 16.434 1.00 93.00 98 LYS A O 1
ATOM 800 N N . ILE A 1 99 ? 6.468 4.247 14.622 1.00 92.81 99 ILE A N 1
ATOM 801 C CA . ILE A 1 99 ? 6.584 2.894 15.172 1.00 92.81 99 ILE A CA 1
ATOM 802 C C . ILE A 1 99 ? 7.839 2.863 16.048 1.00 92.81 99 ILE A C 1
ATOM 804 O O . ILE A 1 99 ? 8.912 3.262 15.601 1.00 92.81 99 ILE A O 1
ATOM 808 N N . LYS A 1 100 ? 7.681 2.475 17.318 1.00 93.75 100 LYS A N 1
ATOM 809 C CA . LYS A 1 100 ? 8.769 2.455 18.314 1.00 93.75 100 LYS A CA 1
ATOM 810 C C . LYS A 1 100 ? 9.316 1.052 18.606 1.00 93.75 100 LYS A C 1
ATOM 812 O O . LYS A 1 100 ? 10.390 0.952 19.180 1.00 93.75 100 LYS A O 1
ATOM 817 N N . LYS A 1 101 ? 8.573 0.000 18.246 1.00 94.19 101 LYS A N 1
ATOM 818 C CA . LYS A 1 101 ? 8.991 -1.402 18.399 1.00 94.19 101 LYS A CA 1
ATOM 819 C C . LYS A 1 101 ? 10.203 -1.687 17.504 1.00 94.19 101 LYS A C 1
ATOM 821 O O . LYS A 1 101 ? 10.234 -1.205 16.370 1.00 94.19 101 LYS A O 1
ATOM 826 N N . SER A 1 102 ? 11.170 -2.457 18.005 1.00 96.44 102 SER A N 1
ATOM 827 C CA . SER A 1 102 ? 12.298 -2.934 17.200 1.00 96.44 102 SER A CA 1
ATOM 828 C C . SER A 1 102 ? 11.831 -3.987 16.188 1.00 96.44 102 SER A C 1
ATOM 830 O O . SER A 1 102 ? 10.734 -4.541 16.309 1.00 96.44 102 SER A O 1
ATOM 832 N N . LEU A 1 103 ? 12.650 -4.262 15.169 1.00 95.56 103 LEU A N 1
ATOM 833 C CA . LEU A 1 103 ? 12.356 -5.336 14.216 1.00 95.56 103 LEU A CA 1
ATOM 834 C C . LEU A 1 103 ? 12.391 -6.709 14.902 1.00 95.56 103 LEU A C 1
ATOM 836 O O . LEU A 1 103 ? 11.500 -7.514 14.662 1.00 95.56 103 LEU A O 1
ATOM 840 N N . GLU A 1 104 ? 13.377 -6.933 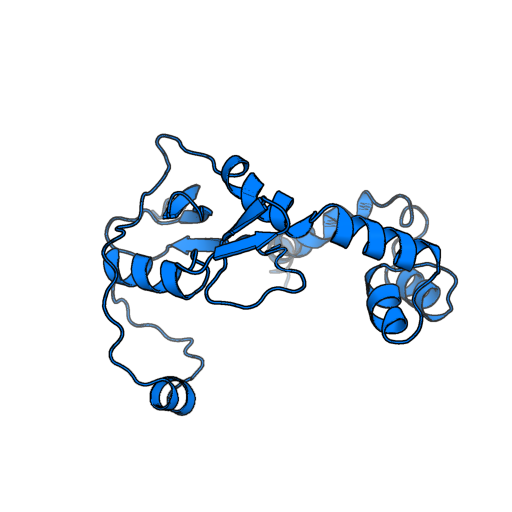15.771 1.00 97.56 104 GLU A N 1
ATOM 841 C CA . GLU A 1 104 ? 13.524 -8.147 16.583 1.00 97.56 104 GLU A CA 1
ATOM 842 C C . GLU A 1 104 ? 12.257 -8.429 17.396 1.00 97.56 104 GLU A C 1
ATOM 844 O O . GLU A 1 104 ? 11.635 -9.473 17.225 1.00 97.56 104 GLU A O 1
ATOM 849 N N . ASP A 1 105 ? 11.774 -7.438 18.152 1.00 97.00 105 ASP A N 1
ATOM 850 C CA . ASP A 1 105 ? 10.515 -7.554 18.886 1.00 97.00 105 ASP A CA 1
ATOM 851 C C . ASP A 1 105 ? 9.340 -7.880 17.957 1.00 97.00 105 ASP A C 1
ATOM 853 O O . ASP A 1 105 ? 8.430 -8.629 18.308 1.00 97.00 105 ASP A O 1
ATOM 857 N N . CYS A 1 106 ? 9.288 -7.264 16.775 1.00 95.56 106 CYS A N 1
ATOM 858 C CA . CYS A 1 106 ? 8.201 -7.544 15.845 1.00 95.56 106 CYS A CA 1
ATOM 859 C C . CYS A 1 106 ? 8.224 -8.998 15.370 1.00 95.56 106 CYS A C 1
ATOM 861 O O . CYS A 1 106 ? 7.150 -9.532 15.122 1.00 95.56 106 CYS A O 1
ATOM 863 N N . LEU A 1 107 ? 9.399 -9.620 15.237 1.00 96.38 107 LEU A N 1
ATOM 864 C CA . LEU A 1 107 ? 9.547 -11.009 14.804 1.00 96.38 107 LEU A CA 1
ATOM 865 C C . LEU A 1 107 ? 9.210 -11.991 15.931 1.00 96.38 107 LEU A C 1
ATOM 867 O O . LEU A 1 107 ? 8.385 -12.877 15.711 1.00 96.38 107 LEU A O 1
ATOM 871 N N . GLU A 1 108 ? 9.765 -11.780 17.126 1.00 97.75 108 GLU A N 1
ATOM 872 C CA . GLU A 1 108 ? 9.563 -12.647 18.298 1.00 97.75 108 GLU A CA 1
ATOM 873 C C . GLU A 1 108 ? 8.099 -12.674 18.757 1.00 97.75 108 GLU A C 1
ATOM 875 O O . GLU A 1 108 ? 7.528 -13.726 19.035 1.00 97.75 108 GLU A O 1
ATOM 880 N N . TYR A 1 109 ? 7.437 -11.512 18.773 1.00 96.50 109 TYR A N 1
ATOM 881 C CA . TYR A 1 109 ? 6.054 -11.399 19.244 1.00 96.50 109 TYR A CA 1
ATOM 882 C C . TYR A 1 109 ? 5.003 -11.561 18.130 1.00 96.50 109 TYR A C 1
ATOM 884 O O . TYR A 1 109 ? 3.803 -11.390 18.381 1.00 96.50 109 TYR A O 1
ATOM 892 N N . ARG A 1 110 ? 5.400 -11.861 16.883 1.00 96.19 110 ARG A N 1
ATOM 893 C CA . ARG A 1 110 ? 4.445 -12.027 15.775 1.00 96.19 110 ARG A CA 1
ATOM 894 C C . ARG A 1 110 ? 3.622 -13.296 15.975 1.00 96.19 110 ARG A C 1
ATOM 896 O O . ARG A 1 110 ? 4.124 -14.413 15.891 1.00 96.19 110 ARG A O 1
ATOM 903 N N . GLN A 1 111 ? 2.310 -13.122 16.060 1.00 96.06 111 GLN A N 1
ATOM 904 C CA . GLN A 1 111 ? 1.349 -14.219 16.126 1.00 96.06 111 GLN A CA 1
ATOM 905 C C . GLN A 1 111 ? 0.115 -13.954 15.261 1.00 96.06 111 GLN A C 1
ATOM 907 O O . GLN A 1 111 ? -0.213 -12.812 14.938 1.00 96.06 111 GLN A O 1
ATOM 912 N N . SER A 1 112 ? -0.575 -15.026 14.875 1.00 96.50 112 SER A N 1
ATOM 913 C CA . SER A 1 112 ? -1.828 -14.951 14.120 1.00 96.50 112 SER A CA 1
ATOM 914 C C . SER A 1 112 ? -3.016 -14.901 15.078 1.00 96.50 112 SER A C 1
ATOM 916 O O . SER A 1 112 ? -3.435 -15.928 15.607 1.00 96.50 112 SER A O 1
ATOM 918 N N . ILE A 1 113 ? -3.571 -13.707 15.278 1.00 95.56 113 ILE A N 1
ATOM 919 C CA . ILE A 1 113 ? -4.729 -13.466 16.148 1.00 95.56 113 ILE A CA 1
ATOM 920 C C . ILE A 1 113 ? -6.009 -13.505 15.306 1.00 95.56 113 ILE A C 1
ATOM 922 O O . ILE A 1 113 ? -6.056 -12.922 14.225 1.00 95.56 113 ILE A O 1
ATOM 926 N N . ARG A 1 114 ? -7.040 -14.209 15.792 1.00 95.06 114 ARG A N 1
ATOM 927 C CA . ARG A 1 114 ? -8.354 -14.336 15.124 1.00 95.06 114 ARG A CA 1
ATOM 928 C C . ARG A 1 114 ? -9.521 -13.794 15.952 1.00 95.06 114 ARG A C 1
ATOM 930 O O . ARG A 1 114 ? -10.595 -13.575 15.404 1.00 95.06 114 ARG A O 1
ATOM 937 N N . THR A 1 115 ? -9.294 -13.540 17.238 1.00 95.62 115 THR A N 1
ATOM 938 C CA . THR A 1 115 ? -10.272 -12.945 18.153 1.00 95.62 115 THR A CA 1
ATOM 939 C C . THR A 1 115 ? -9.850 -11.513 18.439 1.00 95.62 115 THR A C 1
ATOM 941 O O . THR A 1 115 ? -8.759 -11.281 18.957 1.00 95.62 115 THR A O 1
ATOM 944 N N . PHE A 1 116 ? -10.699 -10.553 18.083 1.00 93.06 116 PHE A N 1
ATOM 945 C CA . PHE A 1 116 ? -10.421 -9.126 18.231 1.00 93.06 116 PHE A CA 1
ATOM 946 C C . PHE A 1 116 ? -11.369 -8.510 19.257 1.00 93.06 116 PHE A C 1
ATOM 948 O O . PHE A 1 116 ? -12.526 -8.915 19.363 1.00 93.06 116 PHE A O 1
ATOM 955 N N . SER A 1 117 ? -10.885 -7.525 20.012 1.00 94.50 117 SER A N 1
ATOM 956 C CA . SER A 1 117 ? -11.744 -6.727 20.886 1.00 94.50 117 SER A CA 1
ATOM 957 C C . SER A 1 117 ? -12.681 -5.840 20.050 1.00 94.50 117 SER A C 1
ATOM 959 O O . SER A 1 117 ? -12.367 -5.531 18.897 1.00 94.50 117 SER A O 1
ATOM 961 N N . PRO A 1 118 ? -13.801 -5.350 20.614 1.00 93.12 118 PRO A N 1
ATOM 962 C CA . PRO A 1 118 ? -14.688 -4.396 19.936 1.00 93.12 118 PRO A CA 1
ATOM 963 C C . PRO A 1 118 ? -14.069 -2.991 19.771 1.00 93.12 118 PRO A C 1
ATOM 965 O O . PRO A 1 118 ? -14.767 -2.029 19.458 1.00 93.12 118 PRO A O 1
ATOM 968 N N . TYR A 1 119 ? -12.758 -2.852 19.986 1.00 94.75 119 TYR A N 1
ATOM 969 C CA . TYR A 1 119 ? -12.033 -1.596 19.872 1.00 94.75 119 TYR A CA 1
ATOM 970 C C . TYR A 1 119 ? -12.155 -1.003 18.462 1.00 94.75 119 TYR A C 1
ATOM 972 O O . TYR A 1 119 ? -11.872 -1.666 17.462 1.00 94.75 119 TYR A O 1
ATOM 980 N N . GLN A 1 120 ? -12.541 0.272 18.390 1.00 96.06 120 GLN A N 1
ATOM 981 C CA . GLN A 1 120 ? -12.575 1.025 17.141 1.00 96.06 120 GLN A CA 1
ATOM 982 C C . GLN A 1 120 ? -11.192 1.601 16.830 1.00 96.06 120 GLN A C 1
ATOM 984 O O . GLN A 1 120 ? -10.646 2.399 17.591 1.00 96.06 120 GLN A O 1
ATOM 989 N N . MET A 1 121 ? -10.634 1.230 15.677 1.00 95.94 121 MET A N 1
ATOM 990 C CA . MET A 1 121 ? -9.324 1.717 15.247 1.00 95.94 121 MET A CA 1
ATOM 991 C C . MET A 1 121 ? -9.397 3.193 14.838 1.00 95.94 121 MET A C 1
ATOM 993 O O . MET A 1 121 ? -10.296 3.601 14.101 1.00 95.94 121 MET A O 1
ATOM 997 N N . SER A 1 122 ? -8.421 3.999 15.262 1.00 96.44 122 SER A N 1
ATOM 998 C CA . SER A 1 122 ? -8.325 5.391 14.817 1.00 96.44 122 SER A CA 1
ATOM 999 C C . SER A 1 122 ? -7.955 5.485 13.329 1.00 96.44 122 SER A C 1
ATOM 1001 O O . SER A 1 122 ? -7.157 4.690 12.822 1.00 96.44 122 SER A O 1
ATOM 1003 N N . LEU A 1 123 ? -8.454 6.510 12.627 1.00 95.69 123 LEU A N 1
ATOM 1004 C CA . LEU A 1 123 ? -8.107 6.751 11.217 1.00 95.69 123 LEU A CA 1
ATOM 1005 C C . LEU A 1 123 ? -6.590 6.922 11.006 1.00 95.69 123 LEU A C 1
ATOM 1007 O O . LEU A 1 123 ? -6.044 6.555 9.966 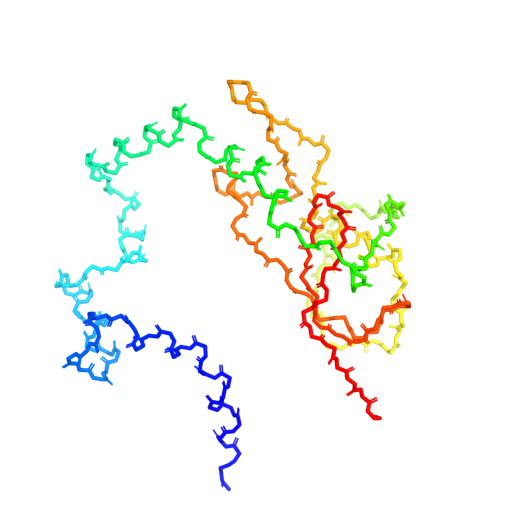1.00 95.69 123 LEU A O 1
ATOM 1011 N N . LYS A 1 124 ? -5.886 7.458 12.009 1.00 96.25 124 LYS A N 1
ATOM 1012 C CA . LYS A 1 124 ? -4.432 7.654 11.974 1.00 96.25 124 LYS A CA 1
ATOM 1013 C C . LYS A 1 124 ? -3.662 6.338 12.076 1.00 96.25 124 LYS A C 1
ATOM 1015 O O . LYS A 1 124 ? -2.684 6.159 11.346 1.00 96.25 124 LYS A O 1
ATOM 1020 N N . ASP A 1 125 ? -4.072 5.436 12.968 1.00 95.75 125 ASP A N 1
ATOM 1021 C CA . ASP A 1 125 ? -3.455 4.110 13.078 1.00 95.75 125 ASP A CA 1
ATOM 1022 C C . ASP A 1 125 ? -3.725 3.301 11.804 1.00 95.75 125 ASP A C 1
ATOM 1024 O O . ASP A 1 125 ? -2.792 2.734 11.236 1.00 95.75 125 ASP A O 1
ATOM 1028 N N . PHE A 1 126 ? -4.958 3.361 11.286 1.00 95.81 126 PHE A N 1
ATOM 1029 C CA . PHE A 1 126 ? -5.324 2.745 10.012 1.00 95.81 126 PHE A CA 1
ATOM 1030 C C . PHE A 1 126 ? -4.462 3.271 8.855 1.00 95.81 126 PHE A C 1
ATOM 1032 O O . PHE A 1 126 ? -3.815 2.489 8.161 1.00 95.81 126 PHE A O 1
ATOM 1039 N N . SER A 1 127 ? -4.356 4.593 8.694 1.00 96.44 127 SER A N 1
ATOM 1040 C CA . SER A 1 127 ? -3.488 5.225 7.687 1.00 96.44 127 SER A CA 1
ATOM 1041 C C . SER A 1 127 ? -2.024 4.774 7.798 1.00 96.44 127 SER A C 1
ATOM 1043 O O . SER A 1 127 ? -1.389 4.414 6.802 1.00 96.44 127 SER A O 1
ATOM 1045 N N . THR A 1 128 ? -1.500 4.723 9.028 1.00 96.50 128 THR A N 1
ATOM 1046 C CA . THR A 1 128 ? -0.124 4.286 9.308 1.00 96.50 128 THR A CA 1
ATOM 1047 C C . THR A 1 128 ? 0.095 2.831 8.888 1.00 96.50 128 THR A C 1
ATOM 1049 O O . THR A 1 128 ? 1.084 2.536 8.215 1.00 96.50 128 THR A O 1
ATOM 1052 N N . LEU A 1 129 ? -0.841 1.935 9.217 1.00 95.31 129 LEU A N 1
ATOM 1053 C CA . LEU A 1 129 ? -0.789 0.531 8.807 1.00 95.31 129 LEU A CA 1
ATOM 1054 C C . LEU A 1 129 ? -0.753 0.404 7.280 1.00 95.31 129 LEU A C 1
ATOM 1056 O O . LEU A 1 129 ? 0.086 -0.310 6.733 1.00 95.31 129 LEU A O 1
ATOM 1060 N N . CYS A 1 130 ? -1.606 1.153 6.582 1.00 94.94 130 CYS A N 1
ATOM 1061 C CA . CYS A 1 130 ? -1.691 1.126 5.124 1.00 94.94 130 CYS A CA 1
ATOM 1062 C C . CYS A 1 130 ? -0.393 1.617 4.466 1.00 94.94 130 CYS A C 1
ATOM 1064 O O . CYS A 1 130 ? 0.138 0.975 3.556 1.00 94.94 130 CYS A O 1
ATOM 1066 N N . LYS A 1 131 ? 0.159 2.735 4.961 1.00 95.12 131 LYS A N 1
ATOM 1067 C CA . LYS A 1 131 ? 1.416 3.320 4.473 1.00 95.12 131 LYS A CA 1
ATOM 1068 C C . LYS A 1 131 ? 2.565 2.318 4.509 1.00 95.12 131 LYS A C 1
ATOM 1070 O O . LYS A 1 131 ? 3.269 2.199 3.509 1.00 95.12 131 LYS A O 1
ATOM 1075 N N . TYR A 1 132 ? 2.754 1.623 5.629 1.00 95.12 132 TYR A N 1
ATOM 1076 C CA . TYR A 1 132 ? 3.893 0.720 5.806 1.00 95.12 132 TYR A CA 1
ATOM 1077 C C . TYR A 1 132 ? 3.650 -0.700 5.279 1.00 95.12 132 TYR A C 1
ATOM 1079 O O . TYR A 1 132 ? 4.621 -1.397 5.008 1.00 95.12 132 TYR A O 1
ATOM 1087 N N . SER A 1 133 ? 2.396 -1.109 5.062 1.00 93.88 133 SER A N 1
ATOM 1088 C CA . SER A 1 133 ? 2.082 -2.428 4.490 1.00 93.88 133 SER A CA 1
ATOM 1089 C C . SER A 1 133 ? 2.208 -2.444 2.965 1.00 93.88 133 SER A C 1
ATOM 1091 O O . SER A 1 133 ? 2.878 -3.301 2.398 1.00 93.88 133 SER A O 1
ATOM 1093 N N . PHE A 1 134 ? 1.584 -1.484 2.278 1.00 92.00 134 PHE A N 1
ATOM 1094 C CA . PHE A 1 134 ? 1.499 -1.480 0.809 1.00 92.00 134 PHE A CA 1
ATOM 1095 C C . PHE A 1 134 ? 1.615 -0.081 0.184 1.00 92.00 134 PHE A C 1
ATOM 1097 O O . PHE A 1 134 ? 1.527 0.064 -1.036 1.00 92.00 134 PHE A O 1
ATOM 1104 N N . GLY A 1 135 ? 1.846 0.953 0.996 1.00 92.56 135 GLY A N 1
ATOM 1105 C CA . GLY A 1 135 ? 2.039 2.320 0.528 1.00 92.56 135 GLY A CA 1
ATOM 1106 C C . GLY A 1 135 ? 3.366 2.554 -0.202 1.00 92.56 135 GLY A C 1
ATOM 1107 O O . GLY A 1 135 ? 4.293 1.738 -0.203 1.00 92.56 135 GLY A O 1
ATOM 1108 N N . GLN A 1 136 ? 3.462 3.727 -0.828 1.00 92.00 136 GLN A N 1
ATOM 1109 C CA . GLN A 1 136 ? 4.669 4.172 -1.519 1.00 92.00 136 GLN A CA 1
ATOM 1110 C C . GLN A 1 136 ? 5.770 4.502 -0.507 1.00 92.00 136 GLN A C 1
ATOM 1112 O O . GLN A 1 136 ? 5.523 5.220 0.462 1.00 92.00 136 GLN A O 1
ATOM 1117 N N . SER A 1 137 ? 6.986 4.010 -0.730 1.00 92.12 137 SER A N 1
ATOM 1118 C CA . SER A 1 137 ? 8.160 4.394 0.057 1.00 92.12 137 SER A CA 1
ATOM 1119 C C . SER A 1 137 ? 8.771 5.691 -0.485 1.00 92.12 137 SER A C 1
ATOM 1121 O O . SER A 1 137 ? 8.489 6.099 -1.611 1.00 92.12 137 SER A O 1
ATOM 1123 N N . ASN A 1 138 ? 9.630 6.339 0.300 1.00 88.81 138 ASN A N 1
ATOM 1124 C CA . ASN A 1 138 ? 10.312 7.564 -0.133 1.00 88.81 138 ASN A CA 1
ATOM 1125 C C . ASN A 1 138 ? 11.484 7.289 -1.096 1.00 88.81 138 ASN A C 1
ATOM 1127 O O . ASN A 1 138 ? 12.085 8.229 -1.604 1.00 88.81 138 ASN A O 1
ATOM 1131 N N . ARG A 1 139 ? 11.822 6.017 -1.349 1.00 89.38 139 ARG A N 1
ATOM 1132 C CA . ARG A 1 139 ? 12.915 5.644 -2.254 1.00 89.38 139 ARG A CA 1
ATOM 1133 C C . ARG A 1 139 ? 12.426 5.641 -3.698 1.00 89.38 139 ARG A C 1
ATOM 1135 O O . ARG A 1 139 ? 11.378 5.056 -4.006 1.00 89.38 139 ARG A O 1
ATOM 1142 N N . THR A 1 140 ? 13.227 6.222 -4.575 1.00 89.44 140 THR A N 1
ATOM 1143 C CA . THR A 1 140 ? 13.027 6.231 -6.022 1.00 89.44 140 THR A CA 1
ATOM 1144 C C . THR A 1 140 ? 14.237 5.612 -6.710 1.00 89.44 140 THR A C 1
ATOM 1146 O O . THR A 1 140 ? 15.328 5.570 -6.145 1.00 89.44 140 THR A O 1
ATOM 1149 N N . ALA A 1 141 ? 14.026 5.095 -7.913 1.00 85.62 141 ALA A N 1
ATOM 1150 C CA . ALA A 1 141 ? 15.086 4.597 -8.776 1.00 85.62 141 ALA A CA 1
ATOM 1151 C C . ALA A 1 141 ? 14.906 5.202 -10.169 1.00 85.62 141 ALA A C 1
ATOM 1153 O O . ALA A 1 141 ? 13.775 5.360 -10.633 1.00 85.62 141 ALA A O 1
ATOM 1154 N N . ASN A 1 142 ? 16.015 5.575 -10.804 1.00 87.31 142 ASN A N 1
ATOM 1155 C CA . ASN A 1 142 ? 16.026 6.134 -12.149 1.00 87.31 142 ASN A CA 1
ATOM 1156 C C . ASN A 1 142 ? 16.515 5.066 -13.129 1.00 87.31 142 ASN A C 1
ATOM 1158 O O . ASN A 1 142 ? 17.618 4.549 -12.979 1.00 87.31 142 ASN A O 1
ATOM 1162 N N . TYR A 1 143 ? 15.683 4.757 -14.116 1.00 84.88 143 TYR A N 1
ATOM 1163 C CA . TYR A 1 143 ? 15.967 3.811 -15.183 1.00 84.88 143 TYR A CA 1
ATOM 1164 C C . TYR A 1 143 ? 15.961 4.569 -16.512 1.00 84.88 143 TYR A C 1
ATOM 1166 O O . TYR A 1 143 ? 14.899 4.795 -17.091 1.00 84.88 143 TYR A O 1
ATOM 1174 N N . ASN A 1 144 ? 17.135 5.028 -16.957 1.00 85.00 144 ASN A N 1
ATOM 1175 C CA . ASN A 1 144 ? 17.326 5.771 -18.212 1.00 85.00 144 ASN A CA 1
ATOM 1176 C C . ASN A 1 144 ? 16.337 6.943 -18.399 1.00 85.00 144 ASN A C 1
ATOM 1178 O O . ASN A 1 144 ? 15.707 7.087 -19.443 1.00 85.00 144 ASN A O 1
ATOM 1182 N N . GLY A 1 145 ? 16.156 7.767 -17.362 1.00 84.06 145 GLY A N 1
ATOM 1183 C CA . GLY A 1 145 ? 15.247 8.921 -17.371 1.00 84.06 145 GLY A CA 1
ATOM 1184 C C . GLY A 1 145 ? 13.842 8.626 -16.835 1.00 84.06 145 GLY A C 1
ATOM 1185 O O . GLY A 1 145 ? 13.046 9.548 -16.635 1.00 84.06 145 GLY A O 1
ATOM 1186 N N . ILE A 1 146 ? 13.520 7.364 -16.540 1.00 83.69 146 ILE A N 1
ATOM 1187 C CA . ILE A 1 146 ? 12.249 6.977 -15.924 1.00 83.69 146 ILE A CA 1
ATOM 1188 C C . ILE A 1 146 ? 12.441 6.839 -14.416 1.00 83.69 146 ILE A C 1
ATOM 1190 O O . ILE A 1 146 ? 13.032 5.877 -13.928 1.00 83.69 146 ILE A O 1
ATOM 1194 N N . VAL A 1 147 ? 11.892 7.792 -13.664 1.00 87.44 147 VAL A N 1
ATOM 1195 C CA . VAL A 1 147 ? 11.865 7.731 -12.199 1.00 87.44 147 VAL A CA 1
ATOM 1196 C C . VAL A 1 147 ? 10.690 6.867 -11.744 1.00 87.44 147 VAL A C 1
ATOM 1198 O O . VAL A 1 147 ? 9.528 7.243 -11.910 1.00 87.44 147 VAL A O 1
ATOM 1201 N N . ALA A 1 148 ? 10.995 5.714 -11.153 1.00 86.31 148 ALA A N 1
ATOM 1202 C CA . ALA A 1 148 ? 10.022 4.799 -10.570 1.00 86.31 148 ALA A CA 1
ATOM 1203 C C . ALA A 1 148 ? 10.040 4.879 -9.037 1.00 86.31 148 ALA A C 1
ATOM 1205 O O . ALA A 1 148 ? 11.092 5.012 -8.406 1.00 86.31 148 ALA A O 1
ATOM 1206 N N . THR A 1 149 ? 8.861 4.784 -8.423 1.00 89.75 149 THR A N 1
ATOM 1207 C CA . THR A 1 149 ? 8.700 4.834 -6.964 1.00 89.75 149 THR A CA 1
ATOM 1208 C C . THR A 1 149 ? 8.670 3.425 -6.387 1.00 89.75 149 THR A C 1
ATOM 1210 O O . THR A 1 149 ? 8.093 2.512 -6.969 1.00 89.75 149 THR A O 1
ATOM 1213 N N . SER A 1 150 ? 9.265 3.214 -5.220 1.00 90.62 150 SER A N 1
ATOM 1214 C CA . SER A 1 150 ? 9.283 1.887 -4.591 1.00 90.62 150 SER A CA 1
ATOM 1215 C C . SER A 1 150 ? 8.176 1.713 -3.544 1.00 90.62 150 SER A C 1
ATOM 1217 O O . SER A 1 150 ? 7.443 2.650 -3.204 1.00 90.62 150 SER A O 1
ATOM 1219 N N . ARG A 1 151 ? 8.049 0.498 -3.008 1.00 92.19 151 ARG A N 1
ATOM 1220 C CA . ARG A 1 151 ? 7.188 0.154 -1.862 1.00 92.19 151 ARG A CA 1
ATOM 1221 C C . ARG A 1 151 ? 8.032 -0.288 -0.668 1.00 92.19 151 ARG A C 1
ATOM 1223 O O . ARG A 1 151 ? 9.255 -0.419 -0.773 1.00 92.19 151 ARG A O 1
ATOM 1230 N N . TYR A 1 152 ? 7.377 -0.482 0.472 1.00 92.50 152 TYR A N 1
ATOM 1231 C CA . TYR A 1 152 ? 7.997 -1.089 1.655 1.00 92.50 152 TYR A CA 1
ATOM 1232 C C . TYR A 1 152 ? 8.175 -2.611 1.523 1.00 92.50 152 TYR A C 1
ATOM 1234 O O . TYR A 1 152 ? 8.960 -3.184 2.268 1.00 92.50 152 TYR A O 1
ATOM 1242 N N . TYR A 1 153 ? 7.531 -3.238 0.532 1.00 91.00 153 TYR A N 1
ATOM 1243 C CA . TYR A 1 153 ? 7.709 -4.647 0.176 1.00 91.00 153 TYR A CA 1
ATOM 1244 C C . TYR A 1 153 ? 8.420 -4.812 -1.180 1.00 91.00 153 TYR A C 1
ATOM 1246 O O . TYR A 1 153 ? 8.382 -3.921 -2.039 1.00 91.00 153 TYR A O 1
ATOM 1254 N N . ALA A 1 154 ? 9.073 -5.960 -1.372 1.00 89.31 154 ALA A N 1
ATOM 1255 C CA . ALA A 1 154 ? 9.739 -6.320 -2.621 1.00 89.31 154 ALA A CA 1
ATOM 1256 C C . ALA A 1 154 ? 8.741 -6.869 -3.653 1.00 89.31 154 ALA A C 1
ATOM 1258 O O . ALA A 1 154 ? 7.807 -7.587 -3.312 1.00 89.31 154 ALA A O 1
ATOM 1259 N N . SER A 1 155 ? 8.956 -6.560 -4.931 1.00 84.88 155 SER A N 1
ATOM 1260 C CA . SER A 1 155 ? 8.179 -7.109 -6.046 1.00 84.88 155 SER A CA 1
ATOM 1261 C C . SER A 1 155 ? 9.135 -7.510 -7.155 1.00 84.88 155 SER A C 1
ATOM 1263 O O . SER A 1 155 ? 9.979 -6.700 -7.541 1.00 84.88 155 SER A O 1
ATOM 1265 N N . GLY A 1 156 ? 8.959 -8.712 -7.711 1.00 80.00 156 GLY A N 1
ATOM 1266 C CA . GLY A 1 156 ? 9.719 -9.171 -8.876 1.00 80.00 156 GLY A CA 1
ATOM 1267 C C . GLY A 1 156 ? 9.660 -8.141 -10.006 1.00 80.00 156 GLY A C 1
ATOM 1268 O O . GLY A 1 156 ? 8.579 -7.647 -10.343 1.00 80.00 156 GLY A O 1
ATOM 1269 N N . GLY A 1 157 ? 10.833 -7.734 -10.498 1.00 79.44 157 GLY A N 1
ATOM 1270 C CA . GLY A 1 157 ? 10.987 -6.711 -11.535 1.00 79.44 157 GLY A CA 1
ATOM 1271 C C . GLY A 1 157 ? 10.423 -5.324 -11.197 1.00 79.44 157 GLY A C 1
ATOM 1272 O O . GLY A 1 157 ? 10.338 -4.495 -12.089 1.00 79.44 157 GLY A O 1
ATOM 1273 N N . GLY A 1 158 ? 9.984 -5.047 -9.961 1.00 81.44 158 GLY A N 1
ATOM 1274 C CA . GLY A 1 158 ? 9.343 -3.771 -9.605 1.00 81.44 158 GLY A CA 1
ATOM 1275 C C . GLY A 1 158 ? 7.959 -3.550 -10.235 1.00 81.44 158 GLY A C 1
ATOM 1276 O O . GLY A 1 158 ? 7.506 -2.412 -10.3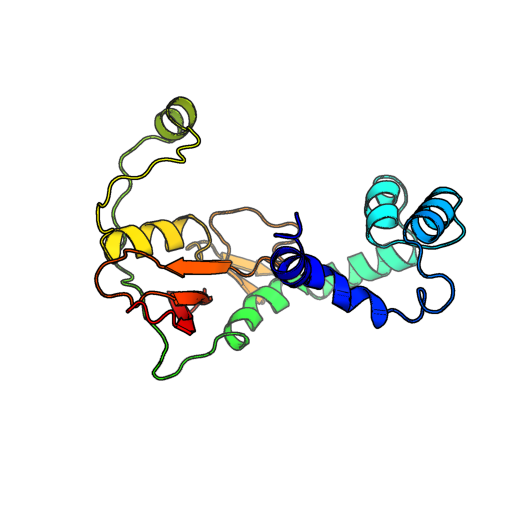37 1.00 81.44 158 GLY A O 1
ATOM 1277 N N . LEU A 1 159 ? 7.284 -4.625 -10.661 1.00 80.75 159 LEU A N 1
ATOM 1278 C CA . LEU A 1 159 ? 5.994 -4.565 -11.363 1.00 80.75 159 LEU A CA 1
ATOM 1279 C C . LEU A 1 159 ? 4.820 -4.124 -10.474 1.00 80.75 159 LEU A C 1
ATOM 1281 O O . LEU A 1 159 ? 3.877 -3.501 -10.961 1.00 80.75 159 LEU A O 1
ATOM 1285 N N . TYR A 1 160 ? 4.864 -4.465 -9.183 1.00 85.88 160 TYR A N 1
ATOM 1286 C CA . TYR A 1 160 ? 3.797 -4.212 -8.209 1.00 85.88 160 TYR A CA 1
ATOM 1287 C C . TYR A 1 160 ? 2.393 -4.608 -8.724 1.00 85.88 160 TYR A C 1
ATOM 1289 O O . TYR A 1 160 ? 1.498 -3.757 -8.788 1.00 85.88 160 TYR A O 1
ATOM 1297 N N . PRO A 1 161 ? 2.173 -5.881 -9.111 1.00 83.81 161 PRO A N 1
ATOM 1298 C CA . PRO A 1 161 ? 0.910 -6.321 -9.712 1.00 83.81 161 PRO A CA 1
ATOM 1299 C C . PRO A 1 161 ? -0.252 -6.382 -8.710 1.00 83.81 161 PRO A C 1
ATOM 1301 O O . PRO A 1 161 ? -1.412 -6.381 -9.111 1.00 83.81 161 PRO A O 1
ATOM 1304 N N . VAL A 1 162 ? 0.044 -6.428 -7.410 1.00 86.12 162 VAL A N 1
ATOM 1305 C CA . VAL A 1 162 ? -0.959 -6.573 -6.353 1.00 86.12 162 VAL A CA 1
ATOM 1306 C C . VAL A 1 162 ? -1.782 -5.290 -6.213 1.00 86.12 162 VAL A C 1
ATOM 1308 O O . VAL A 1 162 ? -1.236 -4.213 -5.963 1.00 86.12 162 VAL A O 1
ATOM 1311 N N . GLN A 1 163 ? -3.102 -5.422 -6.334 1.00 86.94 163 GLN A N 1
ATOM 1312 C CA . GLN A 1 163 ? -4.075 -4.395 -5.963 1.00 86.94 163 GLN A CA 1
ATOM 1313 C C . GLN A 1 163 ? -4.668 -4.735 -4.597 1.00 86.94 163 GLN A C 1
ATOM 1315 O O . GLN A 1 163 ? -5.018 -5.885 -4.338 1.00 86.94 163 GLN A O 1
ATOM 1320 N N . VAL A 1 164 ? -4.776 -3.739 -3.718 1.00 92.06 164 VAL A N 1
ATOM 1321 C CA . VAL A 1 164 ? -5.235 -3.947 -2.341 1.00 92.06 164 VAL A CA 1
ATOM 1322 C C . VAL A 1 164 ? -6.669 -3.466 -2.200 1.00 92.06 164 VAL A C 1
ATOM 1324 O O . VAL A 1 164 ? -6.965 -2.294 -2.439 1.00 92.06 164 VAL A O 1
ATOM 1327 N N . TYR A 1 165 ? -7.537 -4.376 -1.771 1.00 93.94 165 TYR A N 1
ATOM 1328 C CA . TYR A 1 165 ? -8.905 -4.085 -1.372 1.00 93.94 165 TYR A CA 1
ATOM 1329 C C . TYR A 1 165 ? -9.038 -4.345 0.125 1.00 93.94 165 TYR A C 1
ATOM 1331 O O . TYR A 1 165 ? -8.553 -5.361 0.624 1.00 93.94 165 TYR A O 1
ATOM 1339 N N . ILE A 1 166 ? -9.668 -3.421 0.843 1.00 92.81 166 ILE A N 1
ATOM 1340 C CA . ILE A 1 166 ? -9.872 -3.515 2.286 1.00 92.81 166 ILE A CA 1
ATOM 1341 C C . ILE A 1 166 ? -11.349 -3.436 2.587 1.00 92.81 166 ILE A C 1
ATOM 1343 O O . ILE A 1 166 ? -12.036 -2.512 2.159 1.00 92.81 166 ILE A O 1
ATOM 1347 N N . TYR A 1 167 ? -11.809 -4.382 3.390 1.00 94.56 167 TYR A N 1
ATOM 1348 C CA . TYR A 1 167 ? -13.071 -4.263 4.086 1.00 94.56 167 TYR A CA 1
ATOM 1349 C C . TYR A 1 167 ? -12.856 -3.500 5.398 1.00 94.56 167 TYR A C 1
ATOM 1351 O O . TYR A 1 167 ? -12.235 -4.009 6.334 1.00 94.56 167 TYR A O 1
ATOM 1359 N N . ALA A 1 168 ? -13.333 -2.259 5.457 1.00 94.12 168 ALA A N 1
ATOM 1360 C CA . ALA A 1 168 ? -13.307 -1.453 6.669 1.00 94.12 168 ALA A CA 1
ATOM 1361 C C . ALA A 1 168 ? -14.570 -1.748 7.484 1.00 94.12 168 ALA A C 1
ATOM 1363 O O . ALA A 1 168 ? -15.675 -1.446 7.041 1.00 94.12 168 ALA A O 1
ATOM 1364 N N . ASN A 1 169 ? -14.404 -2.360 8.660 1.00 93.56 169 ASN A N 1
ATOM 1365 C CA . ASN A 1 169 ? -15.523 -2.739 9.529 1.00 93.56 169 ASN A CA 1
ATOM 1366 C C . ASN A 1 169 ? -15.732 -1.767 10.699 1.00 93.56 169 ASN A C 1
ATOM 1368 O O . ASN A 1 169 ? -16.843 -1.303 10.916 1.00 93.56 169 ASN A O 1
ATOM 1372 N N . ASN A 1 170 ? -14.668 -1.471 11.456 1.00 94.88 170 ASN A N 1
ATOM 1373 C CA . ASN A 1 170 ? -14.730 -0.633 12.658 1.00 94.88 170 ASN A CA 1
ATOM 1374 C C . ASN A 1 170 ? -13.532 0.329 12.724 1.00 94.88 170 ASN A C 1
ATOM 1376 O O . ASN A 1 170 ? -12.612 0.165 13.530 1.00 94.88 170 ASN A O 1
ATOM 1380 N N . VAL A 1 171 ? -13.525 1.310 11.820 1.00 96.19 171 VAL A N 1
ATOM 1381 C CA . VAL A 1 171 ? -12.514 2.374 11.765 1.00 96.19 171 VAL A CA 1
ATOM 1382 C C . VAL A 1 171 ? -13.217 3.714 11.944 1.00 96.19 171 VAL A C 1
ATOM 1384 O O . VAL A 1 171 ? -14.193 4.011 11.259 1.00 96.19 171 VAL A O 1
ATOM 1387 N N . SER A 1 172 ? -12.722 4.527 12.873 1.00 95.62 172 SER A N 1
ATOM 1388 C CA . SER A 1 172 ? -13.318 5.822 13.199 1.00 95.62 172 SER A CA 1
ATOM 1389 C C . SER A 1 172 ? -13.361 6.743 11.974 1.00 95.62 172 SER A C 1
ATOM 1391 O O . SER A 1 172 ? -12.346 6.929 11.298 1.00 95.62 172 SER A O 1
ATOM 1393 N N . GLY A 1 173 ? -14.536 7.311 11.686 1.00 92.38 173 GLY A N 1
ATOM 1394 C CA . GLY A 1 173 ? -14.753 8.216 10.552 1.00 92.38 173 GLY A CA 1
ATOM 1395 C C . GLY A 1 173 ? -14.785 7.542 9.175 1.00 92.38 173 GLY A C 1
ATOM 1396 O O . GLY A 1 173 ? -14.821 8.241 8.166 1.00 92.38 173 GLY A O 1
ATOM 1397 N N . VAL A 1 174 ? -14.780 6.207 9.110 1.00 93.12 174 VAL A N 1
ATOM 1398 C CA . VAL A 1 174 ? -14.855 5.442 7.857 1.00 93.12 174 VAL A CA 1
ATOM 1399 C C . VAL A 1 174 ? -16.155 4.656 7.836 1.00 93.12 174 VAL A C 1
ATOM 1401 O O . VAL A 1 174 ? -16.456 3.916 8.772 1.00 93.12 174 VAL A O 1
ATOM 1404 N N . LYS A 1 175 ? -16.936 4.814 6.764 1.00 92.56 175 LYS A N 1
ATOM 1405 C CA . LYS A 1 175 ? -18.151 4.018 6.580 1.00 92.56 175 LYS A CA 1
ATOM 1406 C C . LYS A 1 175 ? -17.783 2.548 6.405 1.00 92.56 175 LYS A C 1
ATOM 1408 O O . LYS A 1 175 ? -16.734 2.203 5.867 1.00 92.56 175 LYS A O 1
ATOM 1413 N N . LYS A 1 176 ? -18.670 1.669 6.850 1.00 94.06 176 LYS A N 1
ATOM 1414 C CA . LYS A 1 176 ? -18.484 0.239 6.664 1.00 94.06 176 LYS A CA 1
ATOM 1415 C C . LYS A 1 176 ? -18.591 -0.112 5.177 1.00 94.06 176 LYS A C 1
ATOM 1417 O O . LYS A 1 176 ? -19.576 0.228 4.523 1.00 94.06 176 LYS A O 1
ATOM 1422 N N . GLY A 1 177 ? -17.578 -0.772 4.624 1.00 93.75 177 GLY A N 1
ATOM 1423 C CA . GLY A 1 177 ? -17.505 -0.946 3.173 1.00 93.75 177 GLY A CA 1
ATOM 1424 C C . GLY A 1 177 ? -16.251 -1.646 2.676 1.00 93.75 177 GLY A C 1
ATOM 1425 O O . GLY A 1 177 ? -15.302 -1.862 3.429 1.00 93.75 177 GLY A O 1
ATOM 1426 N N . ILE A 1 178 ? -16.255 -1.987 1.389 1.00 94.25 178 ILE A N 1
ATOM 1427 C CA . ILE A 1 178 ? -15.074 -2.417 0.639 1.00 94.25 178 ILE A CA 1
ATOM 1428 C C . ILE A 1 178 ? -14.507 -1.212 -0.098 1.00 94.25 178 ILE A C 1
ATOM 1430 O O . ILE A 1 178 ? -15.213 -0.496 -0.811 1.00 94.25 178 ILE A O 1
ATOM 1434 N N . TYR A 1 179 ? -13.203 -1.039 0.043 1.00 93.44 179 TYR A N 1
ATOM 1435 C CA . TYR A 1 179 ? -12.450 0.067 -0.509 1.00 93.44 179 TYR A CA 1
ATOM 1436 C C . TYR A 1 179 ? -11.255 -0.444 -1.301 1.00 93.44 179 TYR A C 1
ATOM 1438 O O . TYR A 1 179 ? -10.552 -1.346 -0.848 1.00 93.44 179 TYR A O 1
ATOM 1446 N N . ARG A 1 180 ? -10.973 0.168 -2.449 1.00 93.69 180 ARG A N 1
ATOM 1447 C CA . ARG A 1 180 ? -9.737 -0.047 -3.208 1.00 93.69 180 ARG A CA 1
ATOM 1448 C C . ARG A 1 180 ? -8.699 0.980 -2.774 1.00 93.69 180 ARG A C 1
ATOM 1450 O O . ARG A 1 180 ? -8.957 2.182 -2.840 1.00 93.69 180 ARG A O 1
ATOM 1457 N N . TYR A 1 181 ? -7.530 0.521 -2.339 1.00 94.75 181 TYR A N 1
ATOM 1458 C CA . TYR A 1 181 ? -6.439 1.418 -1.967 1.00 94.75 181 TYR A CA 1
ATOM 1459 C C . TYR A 1 181 ? -5.838 2.106 -3.191 1.00 94.75 181 TYR A C 1
ATOM 1461 O O . TYR A 1 181 ? -5.499 1.457 -4.182 1.00 94.75 181 TYR A O 1
ATOM 1469 N N . GLN A 1 182 ? -5.644 3.415 -3.075 1.00 93.00 182 GLN A N 1
ATOM 1470 C CA . GLN A 1 182 ? -5.044 4.273 -4.084 1.00 93.00 182 GLN A CA 1
ATOM 1471 C C . GLN A 1 182 ? -3.716 4.797 -3.567 1.00 93.00 182 GLN A C 1
ATOM 1473 O O . GLN A 1 182 ? -3.615 5.487 -2.549 1.00 93.00 182 GLN A O 1
ATOM 1478 N N . LEU A 1 183 ? -2.670 4.403 -4.266 1.00 91.06 183 LEU A N 1
ATOM 1479 C CA . LEU A 1 183 ? -1.312 4.460 -3.774 1.00 91.06 183 LEU A CA 1
ATOM 1480 C C . LEU A 1 183 ? -0.719 5.874 -3.807 1.00 91.06 183 LEU A C 1
ATOM 1482 O O . LEU A 1 183 ? -0.118 6.303 -2.822 1.00 91.06 183 LEU A O 1
ATOM 1486 N N . ASN A 1 184 ? -0.846 6.565 -4.939 1.00 88.81 184 ASN A N 1
ATOM 1487 C CA . ASN A 1 184 ? -0.268 7.882 -5.197 1.00 88.81 184 ASN A CA 1
ATOM 1488 C C . ASN A 1 184 ? -0.995 8.947 -4.379 1.00 88.81 184 ASN A C 1
ATOM 1490 O O . ASN A 1 184 ? -0.358 9.759 -3.706 1.00 88.81 184 ASN A O 1
ATOM 1494 N N . THR A 1 185 ? -2.329 8.923 -4.383 1.00 91.31 185 THR A N 1
ATOM 1495 C CA . THR A 1 185 ? -3.129 9.847 -3.567 1.00 91.31 185 THR A CA 1
ATOM 1496 C C . THR A 1 185 ? -3.116 9.499 -2.080 1.00 91.31 185 THR A C 1
ATOM 1498 O O . THR A 1 185 ? -3.384 10.380 -1.261 1.00 91.31 185 THR A O 1
ATOM 1501 N N . HIS A 1 186 ? -2.722 8.274 -1.713 1.00 94.44 186 HIS A N 1
ATOM 1502 C CA . HIS A 1 186 ? -2.838 7.747 -0.354 1.00 94.44 186 HIS A CA 1
ATOM 1503 C C . HIS A 1 186 ? -4.286 7.858 0.146 1.00 94.44 186 HIS A C 1
ATOM 1505 O O . HIS A 1 186 ? -4.593 8.535 1.129 1.00 94.44 186 HIS A O 1
ATOM 1511 N N . SER A 1 187 ? -5.188 7.232 -0.604 1.00 94.12 187 SER A N 1
ATOM 1512 C CA . SER A 1 187 ? -6.630 7.320 -0.399 1.00 94.12 187 SER A CA 1
ATOM 1513 C C . SER A 1 187 ? -7.303 5.968 -0.627 1.00 94.12 187 SER A C 1
ATOM 1515 O O . SER A 1 187 ? -6.661 4.987 -1.007 1.00 94.12 187 SER A O 1
ATOM 1517 N N . TYR A 1 188 ? -8.603 5.915 -0.378 1.00 91.00 188 TYR A N 1
ATOM 1518 C CA . TYR A 1 188 ? -9.458 4.778 -0.661 1.00 91.00 188 TYR A CA 1
ATOM 1519 C C . TYR A 1 188 ? -10.584 5.210 -1.589 1.00 91.00 188 TYR A C 1
ATOM 1521 O O . TYR A 1 188 ? -11.349 6.107 -1.248 1.00 91.00 188 TYR A O 1
ATOM 1529 N N . SER A 1 189 ? -10.703 4.550 -2.736 1.00 87.81 189 SER A N 1
ATOM 1530 C CA . SER A 1 189 ? -11.898 4.645 -3.574 1.00 87.81 189 SER A CA 1
ATOM 1531 C C . SER A 1 189 ? -12.907 3.622 -3.063 1.00 87.81 189 SER A C 1
ATOM 1533 O O . SER A 1 189 ? -12.566 2.454 -2.847 1.00 87.81 189 SER A O 1
ATOM 1535 N N . LEU A 1 190 ? -14.125 4.072 -2.790 1.00 86.06 190 LEU A N 1
ATOM 1536 C CA . LEU A 1 190 ? -15.201 3.207 -2.339 1.00 86.06 190 LEU A CA 1
ATOM 1537 C C . LEU A 1 190 ? -15.644 2.292 -3.486 1.00 86.06 190 LEU A C 1
ATOM 1539 O O . LEU A 1 190 ? -15.939 2.756 -4.580 1.00 86.06 190 LEU A O 1
ATOM 1543 N N . VAL A 1 191 ? -15.716 0.991 -3.215 1.00 86.31 191 VAL A N 1
ATOM 1544 C CA . VAL A 1 191 ? -16.206 -0.007 -4.178 1.00 86.31 191 VAL A CA 1
ATOM 1545 C C . VAL A 1 191 ? -17.627 -0.426 -3.824 1.00 86.31 191 VAL A C 1
ATOM 1547 O O . VAL A 1 191 ? -18.480 -0.531 -4.697 1.00 86.31 191 VAL A O 1
ATOM 1550 N N . PHE A 1 192 ? -17.889 -0.666 -2.537 1.00 81.94 192 PHE A N 1
ATOM 1551 C CA . PHE A 1 192 ? -19.194 -1.114 -2.061 1.00 81.94 192 PHE A CA 1
ATOM 1552 C C . PHE A 1 192 ? -19.425 -0.674 -0.613 1.00 81.94 192 PHE A C 1
ATOM 1554 O O . PHE A 1 192 ? -18.533 -0.831 0.222 1.00 81.94 192 PHE A O 1
ATOM 1561 N N . ILE A 1 193 ? -20.610 -0.144 -0.301 1.00 79.31 193 ILE A N 1
ATOM 1562 C CA . ILE A 1 193 ? -21.023 0.190 1.074 1.00 79.31 193 ILE A CA 1
ATOM 1563 C C . ILE A 1 193 ? -21.865 -0.954 1.616 1.00 79.31 193 ILE A C 1
ATOM 1565 O O . ILE A 1 193 ? -22.798 -1.401 0.956 1.00 79.31 193 ILE A O 1
ATOM 1569 N N . PHE A 1 194 ? -21.579 -1.368 2.848 1.00 74.38 194 PHE A N 1
ATOM 1570 C CA . PHE A 1 194 ? -22.503 -2.200 3.605 1.00 74.38 194 PHE A CA 1
ATOM 1571 C C . PHE A 1 194 ? -23.331 -1.295 4.505 1.00 74.38 194 PHE A C 1
ATOM 1573 O O . PHE A 1 194 ? -22.811 -0.716 5.461 1.00 74.38 194 PHE A O 1
ATOM 1580 N N . PHE A 1 195 ? -24.614 -1.180 4.190 1.00 66.19 195 PHE A N 1
ATOM 1581 C CA . PHE A 1 195 ? -25.597 -0.706 5.149 1.00 66.19 195 PHE A CA 1
ATOM 1582 C C . PHE A 1 195 ? -25.841 -1.869 6.110 1.00 66.19 195 PHE A C 1
ATOM 1584 O O . PHE A 1 195 ? -26.207 -2.961 5.679 1.00 66.19 195 PHE A O 1
ATOM 1591 N N . LEU A 1 196 ? -25.504 -1.680 7.380 1.00 55.94 196 LEU A N 1
ATOM 1592 C CA . LEU A 1 196 ? -26.047 -2.527 8.431 1.00 55.94 196 LEU A CA 1
ATOM 1593 C C . LEU A 1 196 ? -27.268 -1.795 8.979 1.00 55.94 196 LEU A C 1
ATOM 1595 O O . LEU A 1 196 ? -27.134 -0.622 9.339 1.00 55.94 196 LEU A O 1
ATOM 1599 N N . ASP A 1 197 ? -28.402 -2.492 8.994 1.00 41.50 197 ASP A N 1
ATOM 1600 C CA . ASP A 1 197 ? -29.522 -2.211 9.896 1.00 41.50 197 ASP A CA 1
ATOM 1601 C C . ASP A 1 197 ? -29.090 -2.398 11.362 1.00 41.50 197 ASP A C 1
ATOM 1603 O O . ASP A 1 197 ? -28.215 -3.268 11.621 1.00 41.50 197 ASP A O 1
#

Radius of gyration: 22.09 Å; chains: 1; bounding box: 47×48×49 Å